Protein AF-L7VMN3-F1 (afdb_monomer_lite)

Sequence (335 aa):
MRTKVLFINSNETFVDKVIFYPGIITYLGRIVSELDYELVLVSNQVNLGTESFPRVLFHAEHDSILKRFEGEGIHLSSIDFYKENHNSVTEMLPSYFSKTYDRSQSFVIGDSIILLPLDGSYTTEEIALHPSWKKIYNLLKFGFSEFSSRRISKETEIQISIKINGKGISDIHTGYGFLDHILDQICIHANIDLGIKVKGDVHVDEHHSIEDTAIALGIALSKSLKDKRGMARYGFLLPMDDILVQVALDLGGRSNLIWKADFEREKIGDIPTEMFAHFFKSFSDVAYCNLHFQTEGNNEHHKIEAIFKAFAYVLKIALTRNHNNELLPSTKEIL

InterPro domains:
  IPR000807 Imidazoleglycerol-phosphate dehydratase [MF_00076] (145-335)
  IPR000807 Imidazoleglycerol-phosphate dehydratase [PF00475] (174-314)
  IPR000807 Imidazoleglycerol-phosphate dehydratase [PTHR23133] (148-335)
  IPR000807 Imidazoleglycerol-phosphate dehydratase [cd07914] (150-335)
  IPR020565 Imidazoleglycerol-phosphate dehydratase, conserved site [PS00954] (204-217)
  IPR020565 Imidazoleglycerol-phosphate dehydratase, conserved site [PS00955] (297-309)
  IPR020568 Ribosomal protein uS5 domain 2-type superfamily [SSF54211] (149-229)
  IPR020568 Ribosomal protein uS5 domain 2-type superfamily [SSF54211] (230-319)
  IPR023214 HAD superfamily [G3DSA:3.40.50.1000] (3-115)
  IPR036412 HAD-like superfamily [SSF56784] (13-113)
  IPR038494 Imidazole glycerol phosphate dehydratase domain superfamily [G3DSA:3.30.230.40] (141-232)
  IPR038494 Imidazole glycerol phosphate dehydratase domain superfamily [G3DSA:3.30.230.40] (233-335)

Organism: NCBI:txid1133592

Foldseek 3Di:
DFQAEEEEEDEDADLPDDDDAPCCLVL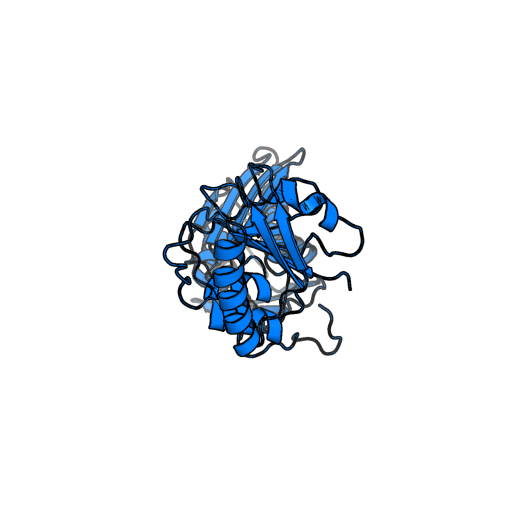LLCCQVPHRYQYEYEYEHACDCPPVHDVVSVCVRVVVVQVVSVVSVRDHPYYYYDHDDDPDVVVVCPVVPDPRHDQQLYWYDYQFIWRRDDPPPTPGDRPDRRDDSVVVSCCSQFNAQKDWDWDDDPFKTKTKIKGQQAQLAEQADLVAPLVSVLVSLLSNLQVMYMHMHMDGPVVPACQCSLLVSLLNVLLRLLVSRPDQFQFLQWDWWDDDDQKTKTKIKGLPQAADEADADDDPDQDDRRGGPVSLSSSVNSSRHSNRMYIYMHMDGDDRSRGSSRVSNRVSNGNNRRGDGDPVTRDNPDPVSHD

Radius of gyration: 24.46 Å; chains: 1; bounding box: 62×38×66 Å

Secondary structure (DSSP, 8-state):
-PBEEEEEEE-----S-PPPPTTHHHHHHHHHHHS-EEEEEEEE-TTTTBTTB-HHHHHHHHHHHHHHHHHTT---SEEEEESS--SSGGGTGGGG-STTB-GGG-EEESSSEEE--TTS---EE---S---HHHHHHHHHH--SEEEEEEE-SS-EEEEEEEET----EEEE-S-HHHHHHHHHHHHHHTEEEEEEEE--TTT-SHHHHHHHHHHHHHHHHHHTS--TTB--EE--EEETTEEEEEEEE-SS--EEEEE---SSSEETTEETHHHHHHHHHHHHHHT-EEEEEEE-S-HHHHHHHHHHHHHHHHHHHH-B-TT----S-TTS--

Structure (mmCIF, N/CA/C/O backbone):
data_AF-L7VMN3-F1
#
_entry.id   AF-L7VMN3-F1
#
loop_
_atom_site.group_PDB
_atom_site.id
_atom_site.type_symbol
_atom_site.label_atom_id
_atom_site.label_alt_id
_atom_site.label_comp_id
_atom_site.label_asym_id
_atom_site.label_entity_id
_atom_site.label_seq_id
_atom_site.pdbx_PDB_ins_code
_atom_site.Cartn_x
_atom_site.Cartn_y
_atom_site.Cartn_z
_atom_site.occupancy
_atom_site.B_iso_or_equiv
_atom_site.auth_seq_id
_atom_site.auth_comp_id
_atom_site.auth_asym_id
_atom_site.auth_atom_id
_atom_site.pdbx_PDB_model_num
ATOM 1 N N . MET A 1 1 ? -3.255 11.267 -21.669 1.00 51.84 1 MET A N 1
ATOM 2 C CA . MET A 1 1 ? -2.222 10.796 -20.723 1.00 51.84 1 MET A CA 1
ATOM 3 C C . MET A 1 1 ? -0.890 11.371 -21.161 1.00 51.84 1 MET A C 1
ATOM 5 O O . MET A 1 1 ? -0.722 11.591 -22.353 1.00 51.84 1 MET A O 1
ATOM 9 N N . ARG A 1 2 ? 0.001 11.694 -20.222 1.00 57.38 2 ARG A N 1
ATOM 10 C CA . ARG A 1 2 ? 1.398 11.994 -20.559 1.00 57.38 2 ARG A CA 1
ATOM 11 C C . ARG A 1 2 ? 2.122 10.666 -20.788 1.00 57.38 2 ARG A C 1
ATOM 13 O O . ARG A 1 2 ? 1.814 9.704 -20.091 1.00 57.38 2 ARG A O 1
ATOM 20 N N . THR A 1 3 ? 3.030 10.614 -21.753 1.00 68.75 3 THR A N 1
ATOM 21 C CA . THR A 1 3 ? 3.755 9.386 -22.108 1.00 68.75 3 THR A CA 1
ATOM 22 C C . THR A 1 3 ? 4.676 8.973 -20.954 1.00 68.75 3 THR A C 1
ATOM 24 O O . THR A 1 3 ? 5.318 9.835 -20.347 1.00 68.75 3 THR A O 1
ATOM 27 N N . LYS A 1 4 ? 4.739 7.683 -20.611 1.00 74.94 4 LYS A N 1
ATOM 28 C CA . LYS A 1 4 ? 5.730 7.163 -19.652 1.00 74.94 4 LYS A CA 1
ATOM 29 C C . LYS A 1 4 ? 6.979 6.763 -20.418 1.00 74.94 4 LYS A C 1
ATOM 31 O O . LYS A 1 4 ? 6.857 6.209 -21.503 1.00 74.94 4 LYS A O 1
ATOM 36 N N . VAL A 1 5 ? 8.159 7.011 -19.862 1.00 71.88 5 VAL A N 1
ATOM 37 C CA . VAL A 1 5 ? 9.429 6.670 -20.523 1.00 71.88 5 VAL A CA 1
ATOM 38 C C . VAL A 1 5 ? 10.241 5.748 -19.643 1.00 71.88 5 VAL A C 1
ATOM 40 O O . VAL A 1 5 ? 10.343 5.959 -18.431 1.00 71.88 5 VAL A O 1
ATOM 43 N N . LEU A 1 6 ? 10.826 4.737 -20.271 1.00 71.62 6 LEU A N 1
ATOM 44 C CA . LEU A 1 6 ? 11.786 3.840 -19.664 1.00 71.62 6 LEU A CA 1
ATOM 45 C C . LEU A 1 6 ? 13.155 4.065 -20.308 1.00 71.62 6 LEU A C 1
ATOM 47 O O . LEU A 1 6 ? 13.375 3.681 -21.454 1.00 71.62 6 LEU A O 1
ATOM 51 N N . PHE A 1 7 ? 14.068 4.684 -19.564 1.00 71.00 7 PHE A N 1
ATOM 52 C CA . PHE A 1 7 ? 15.451 4.872 -19.991 1.00 71.00 7 PHE A CA 1
ATOM 53 C C . PHE A 1 7 ? 16.267 3.638 -19.636 1.00 71.00 7 PHE A C 1
ATOM 55 O O . PHE A 1 7 ? 16.330 3.262 -18.470 1.00 71.00 7 PHE A O 1
ATOM 62 N N . ILE A 1 8 ? 16.921 3.024 -20.610 1.00 72.00 8 ILE A N 1
ATOM 63 C CA . ILE A 1 8 ? 17.912 1.974 -20.384 1.00 72.00 8 ILE A CA 1
ATOM 64 C C . ILE A 1 8 ? 19.289 2.629 -20.459 1.00 72.00 8 ILE A C 1
ATOM 66 O O . ILE A 1 8 ? 19.582 3.312 -21.435 1.00 72.00 8 ILE A O 1
ATOM 70 N N . ASN A 1 9 ? 20.119 2.436 -19.435 1.00 68.44 9 ASN A N 1
ATOM 71 C CA . ASN A 1 9 ? 21.512 2.861 -19.425 1.00 68.44 9 ASN A CA 1
ATOM 72 C C . ASN A 1 9 ? 22.436 1.698 -19.790 1.00 68.44 9 ASN A C 1
ATOM 74 O O . ASN A 1 9 ? 22.348 0.633 -19.178 1.00 68.44 9 ASN A O 1
ATOM 78 N N . SER A 1 10 ? 23.383 1.926 -20.697 1.00 67.75 10 SER A N 1
ATOM 79 C CA . SER A 1 10 ? 24.524 1.028 -20.901 1.00 67.75 10 SER A CA 1
ATOM 80 C C . SER A 1 10 ? 25.844 1.773 -20.702 1.00 67.75 10 SER A C 1
ATOM 82 O O . SER A 1 10 ? 26.115 2.749 -21.402 1.00 67.75 10 SER A O 1
ATOM 84 N N . ASN A 1 11 ? 26.674 1.289 -19.774 1.00 57.31 11 ASN A N 1
ATOM 85 C CA . ASN A 1 11 ? 27.963 1.892 -19.403 1.00 57.31 11 ASN A CA 1
ATOM 86 C C . ASN A 1 11 ? 29.189 1.161 -19.997 1.00 57.31 11 ASN A C 1
ATOM 88 O O . ASN A 1 11 ? 30.322 1.454 -19.615 1.00 57.31 11 ASN A O 1
ATOM 92 N N . GLU A 1 12 ? 29.011 0.190 -20.898 1.00 56.41 12 GLU A N 1
ATOM 93 C CA . GLU A 1 12 ? 30.146 -0.606 -21.383 1.00 56.41 12 GLU A CA 1
ATOM 94 C C . GLU A 1 12 ? 31.008 0.137 -22.413 1.00 56.41 12 GLU A C 1
ATOM 96 O O . GLU A 1 12 ? 30.514 0.747 -23.361 1.00 56.41 12 GLU A O 1
ATOM 101 N N . THR A 1 13 ? 32.325 0.044 -22.205 1.00 49.84 13 THR A N 1
ATOM 102 C CA . THR A 1 13 ? 33.383 0.706 -22.985 1.00 49.84 13 THR A CA 1
ATOM 103 C C . THR A 1 13 ? 34.232 -0.264 -23.819 1.00 49.84 13 THR A C 1
ATOM 105 O O . THR A 1 13 ? 35.209 0.167 -24.424 1.00 49.84 13 THR A O 1
ATOM 108 N N . PHE A 1 14 ? 33.884 -1.557 -23.905 1.00 51.31 14 PHE A N 1
ATOM 109 C CA . PHE A 1 14 ? 34.639 -2.544 -24.693 1.00 51.31 14 PHE A CA 1
ATOM 110 C C . PHE A 1 14 ? 33.739 -3.590 -25.369 1.00 51.31 14 PHE A C 1
ATOM 112 O O . PHE A 1 14 ? 32.705 -3.973 -24.841 1.00 51.31 14 PHE A O 1
ATOM 119 N N . VAL A 1 15 ? 34.154 -4.037 -26.560 1.00 53.50 15 VAL A N 1
ATOM 120 C CA . VAL A 1 15 ? 33.339 -4.786 -27.542 1.00 53.50 15 VAL A CA 1
ATOM 121 C C . VAL A 1 15 ? 33.397 -6.315 -27.349 1.00 53.50 15 VAL A C 1
ATOM 123 O O . VAL A 1 15 ? 32.639 -7.056 -27.972 1.00 53.50 15 VAL A O 1
ATOM 126 N N . ASP A 1 16 ? 34.238 -6.832 -26.451 1.00 50.97 16 ASP A N 1
ATOM 127 C CA . ASP A 1 16 ? 34.438 -8.280 -26.336 1.00 50.97 16 ASP A CA 1
ATOM 128 C C . ASP A 1 16 ? 33.435 -8.942 -25.376 1.00 50.97 16 ASP A C 1
ATOM 130 O O . ASP A 1 16 ? 33.732 -9.240 -24.220 1.00 50.97 16 ASP A O 1
ATOM 134 N N . LYS A 1 17 ? 32.267 -9.253 -25.962 1.00 55.62 17 LYS A N 1
ATOM 135 C CA . LYS A 1 17 ? 31.117 -10.038 -25.465 1.00 55.62 17 LYS A CA 1
ATOM 136 C C . LYS A 1 17 ? 30.097 -9.271 -24.628 1.00 55.62 17 LYS A C 1
ATOM 138 O O . LYS A 1 17 ? 30.155 -9.248 -23.405 1.00 55.62 17 LYS A O 1
ATOM 143 N N . VAL A 1 18 ? 29.040 -8.830 -25.307 1.00 63.19 18 VAL A N 1
ATOM 144 C CA . VAL A 1 18 ? 27.796 -8.413 -24.654 1.00 63.19 18 VAL A CA 1
ATOM 145 C C . VAL A 1 18 ? 27.110 -9.621 -24.015 1.00 63.19 18 VAL A C 1
ATOM 147 O O . VAL A 1 18 ? 26.744 -10.585 -24.695 1.00 63.19 18 VAL A O 1
ATOM 150 N N . ILE A 1 19 ? 26.930 -9.566 -22.696 1.00 69.12 19 ILE A N 1
ATOM 151 C CA . ILE A 1 19 ? 26.224 -10.584 -21.917 1.00 69.12 19 ILE A CA 1
ATOM 152 C C . ILE A 1 19 ? 24.834 -10.056 -21.569 1.00 69.12 19 ILE A C 1
ATOM 154 O O . ILE A 1 19 ? 24.677 -9.043 -20.894 1.00 69.12 19 ILE A O 1
ATOM 158 N N . PHE A 1 20 ? 23.802 -10.779 -21.997 1.00 76.00 20 PHE A N 1
ATOM 159 C CA . PHE A 1 20 ? 22.432 -10.475 -21.608 1.00 76.00 20 PHE A CA 1
ATOM 160 C C . PHE A 1 20 ? 22.135 -10.981 -20.196 1.00 76.00 20 PHE A C 1
ATOM 162 O O . PHE A 1 20 ? 22.344 -12.155 -19.883 1.00 76.00 20 PHE A O 1
ATOM 169 N N . TYR A 1 21 ? 21.561 -10.115 -19.361 1.00 77.50 21 TYR A N 1
ATOM 170 C CA . TYR A 1 21 ? 21.007 -10.536 -18.078 1.00 77.50 21 TYR A CA 1
ATOM 171 C C . TYR A 1 21 ? 19.862 -11.547 -18.277 1.00 77.50 21 TYR A C 1
ATOM 173 O O . TYR A 1 21 ? 19.049 -11.386 -19.195 1.00 77.50 21 TYR A O 1
ATOM 181 N N . PRO A 1 22 ? 19.729 -12.565 -17.406 1.00 79.50 22 PRO A N 1
ATOM 182 C CA . PRO A 1 22 ? 18.658 -13.549 -17.512 1.00 79.50 22 PRO A CA 1
ATOM 183 C C . PRO A 1 22 ? 17.263 -12.913 -17.593 1.00 79.50 22 PRO A C 1
ATOM 185 O O . PRO A 1 22 ? 16.867 -12.109 -16.747 1.00 79.50 22 PRO A O 1
ATOM 188 N N . GLY A 1 23 ? 16.500 -13.316 -18.611 1.00 84.75 23 GLY A N 1
ATOM 189 C CA . GLY A 1 23 ? 15.124 -12.873 -18.828 1.00 84.75 23 GLY A CA 1
ATOM 190 C C . GLY A 1 23 ? 14.967 -11.492 -19.470 1.00 84.75 23 GLY A C 1
ATOM 191 O O . GLY A 1 23 ? 13.822 -11.090 -19.659 1.00 84.75 23 GLY A O 1
ATOM 192 N N . ILE A 1 24 ? 16.051 -10.786 -19.830 1.00 85.62 24 ILE A N 1
ATOM 193 C CA . ILE A 1 24 ? 15.956 -9.463 -20.474 1.00 85.62 24 ILE A CA 1
ATOM 194 C C . ILE A 1 24 ? 15.045 -9.481 -21.692 1.00 85.62 24 ILE A C 1
ATOM 196 O O . ILE A 1 24 ? 14.084 -8.730 -21.724 1.00 85.62 24 ILE A O 1
ATOM 200 N N . ILE A 1 25 ? 15.272 -10.397 -22.632 1.00 87.12 25 ILE A N 1
ATOM 201 C CA . ILE A 1 25 ? 14.481 -10.489 -23.863 1.00 87.12 25 ILE A CA 1
ATOM 202 C C . ILE A 1 25 ? 13.002 -10.723 -23.543 1.00 87.12 25 ILE A C 1
ATOM 204 O O . ILE A 1 25 ? 12.139 -9.959 -23.958 1.00 87.12 25 ILE A O 1
ATOM 208 N N . THR A 1 26 ? 12.713 -11.730 -22.716 1.00 89.56 26 THR A N 1
ATOM 209 C CA . THR A 1 26 ? 11.340 -12.098 -22.362 1.00 89.56 26 THR A CA 1
ATOM 210 C C . THR A 1 26 ? 10.588 -10.951 -21.696 1.00 89.56 26 THR A C 1
ATOM 212 O O . THR A 1 26 ? 9.464 -10.648 -22.076 1.00 89.56 26 THR A O 1
ATOM 215 N N . TYR A 1 27 ? 11.166 -10.324 -20.674 1.00 89.12 27 TYR A N 1
ATOM 216 C CA . TYR A 1 27 ? 10.446 -9.316 -19.899 1.00 89.12 27 TYR A CA 1
ATOM 217 C C . TYR A 1 27 ? 10.497 -7.934 -20.540 1.00 89.12 27 TYR A C 1
ATOM 219 O O . TYR A 1 27 ? 9.543 -7.189 -20.363 1.00 89.12 27 TYR A O 1
ATOM 227 N N . LEU A 1 28 ? 11.535 -7.598 -21.310 1.00 88.06 28 LEU A N 1
ATOM 228 C CA . LEU A 1 28 ? 11.557 -6.371 -22.101 1.00 88.06 28 LEU A CA 1
ATOM 229 C C . LEU A 1 28 ? 10.524 -6.431 -23.232 1.00 88.06 28 LEU A C 1
ATOM 231 O O . LEU A 1 28 ? 9.778 -5.472 -23.402 1.00 88.06 28 LEU A O 1
ATOM 235 N N . GLY A 1 29 ? 10.384 -7.580 -23.904 1.00 89.50 29 GLY A N 1
ATOM 236 C CA . GLY A 1 29 ? 9.296 -7.817 -24.859 1.00 89.50 29 GLY A CA 1
ATOM 237 C C . GLY A 1 29 ? 7.923 -7.636 -24.215 1.00 89.50 29 GLY A C 1
ATOM 238 O O . GLY A 1 29 ? 7.086 -6.909 -24.737 1.00 89.50 29 GLY A O 1
ATOM 239 N N . ARG A 1 30 ? 7.725 -8.190 -23.010 1.00 89.50 30 ARG A N 1
ATOM 240 C CA . ARG A 1 30 ? 6.486 -7.989 -22.241 1.00 89.50 30 ARG A CA 1
ATOM 241 C C . ARG A 1 30 ? 6.264 -6.545 -21.803 1.00 89.50 30 ARG A C 1
ATOM 243 O O . ARG A 1 30 ? 5.123 -6.108 -21.775 1.00 89.50 30 ARG A O 1
ATOM 250 N N . ILE A 1 31 ? 7.315 -5.803 -21.447 1.00 88.56 31 ILE A N 1
ATOM 251 C CA . ILE A 1 31 ? 7.198 -4.368 -21.148 1.00 88.56 31 ILE A CA 1
ATOM 252 C C . ILE A 1 31 ? 6.668 -3.640 -22.385 1.00 88.56 31 ILE A C 1
ATOM 254 O O . ILE A 1 31 ? 5.700 -2.905 -22.259 1.00 88.56 31 ILE A O 1
ATOM 258 N N . VAL A 1 32 ? 7.244 -3.888 -23.564 1.00 88.06 32 VAL A N 1
ATOM 259 C CA . VAL A 1 32 ? 6.825 -3.241 -24.818 1.00 88.06 32 VAL A CA 1
ATOM 260 C C . VAL A 1 32 ? 5.409 -3.653 -25.235 1.00 88.06 32 VAL A C 1
ATOM 262 O O . VAL A 1 32 ? 4.643 -2.816 -25.702 1.00 88.06 32 VAL A O 1
ATOM 265 N N . SER A 1 33 ? 5.035 -4.925 -25.068 1.00 86.31 33 SER A N 1
ATOM 266 C CA . SER A 1 33 ? 3.736 -5.425 -25.531 1.00 86.31 33 SER A CA 1
ATOM 267 C C . SER A 1 33 ? 2.585 -5.198 -24.549 1.00 86.31 33 SER A C 1
ATOM 269 O O . SER A 1 33 ? 1.437 -5.110 -24.973 1.00 86.31 33 SER A O 1
ATOM 271 N N . GLU A 1 34 ? 2.860 -5.185 -23.241 1.00 85.94 34 GLU A N 1
ATOM 272 C CA . GLU A 1 34 ? 1.827 -5.133 -22.194 1.00 85.94 34 GLU A CA 1
ATOM 273 C C . GLU A 1 34 ? 1.754 -3.771 -21.487 1.00 85.94 34 GLU A C 1
ATOM 275 O O . GLU A 1 34 ? 0.742 -3.465 -20.856 1.00 85.94 34 GLU A O 1
ATOM 280 N N . LEU A 1 35 ? 2.810 -2.950 -21.539 1.00 85.88 35 LEU A N 1
ATOM 281 C CA . LEU A 1 35 ? 2.885 -1.693 -20.795 1.00 85.88 35 LEU A CA 1
ATOM 282 C C . LEU A 1 35 ? 3.042 -0.491 -21.731 1.00 85.88 35 LEU A C 1
ATOM 284 O O . LEU A 1 35 ? 3.746 -0.527 -22.729 1.00 85.88 35 LEU A O 1
ATOM 288 N N . ASP A 1 36 ? 2.421 0.621 -21.346 1.00 84.94 36 ASP A N 1
ATOM 289 C CA . ASP A 1 36 ? 2.454 1.878 -22.101 1.00 84.94 36 ASP A CA 1
ATOM 290 C C . ASP A 1 36 ? 3.718 2.701 -21.783 1.00 84.94 36 ASP A C 1
ATOM 292 O O . ASP A 1 36 ? 3.635 3.748 -21.138 1.00 84.94 36 ASP A O 1
ATOM 296 N N . TYR A 1 37 ? 4.899 2.171 -22.121 1.00 85.69 37 TYR A N 1
ATOM 297 C CA . TYR A 1 37 ? 6.182 2.871 -21.987 1.00 85.69 37 TYR A CA 1
ATOM 298 C C . TYR A 1 37 ? 6.822 3.122 -23.349 1.00 85.69 37 TYR A C 1
ATOM 300 O O . TYR A 1 37 ? 6.960 2.216 -24.166 1.00 85.69 37 TYR A O 1
ATOM 308 N N . GLU A 1 38 ? 7.315 4.338 -23.536 1.00 86.25 38 GLU A N 1
ATOM 309 C CA . GLU A 1 38 ? 8.286 4.663 -24.569 1.00 86.25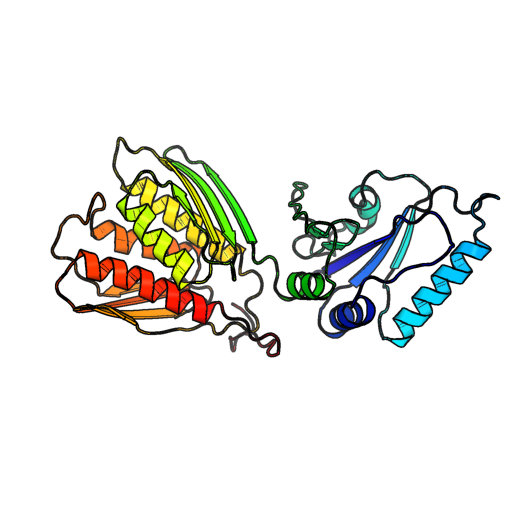 38 GLU A CA 1
ATOM 310 C C . GLU A 1 38 ? 9.673 4.191 -24.115 1.00 86.25 38 GLU A C 1
ATOM 312 O O . GLU A 1 38 ? 10.132 4.542 -23.024 1.00 86.25 38 GLU A O 1
ATOM 317 N N . LEU A 1 39 ? 10.331 3.359 -24.922 1.00 88.19 39 LEU A N 1
ATOM 318 C CA . LEU A 1 39 ? 11.617 2.766 -24.569 1.00 88.19 39 LEU A CA 1
ATOM 319 C C . LEU A 1 39 ? 12.758 3.579 -25.179 1.00 88.19 39 LEU A C 1
ATOM 321 O O . LEU A 1 39 ? 12.873 3.662 -26.401 1.00 88.19 39 LEU A O 1
ATOM 325 N N . VAL A 1 40 ? 13.613 4.156 -24.339 1.00 86.38 40 VAL A N 1
ATOM 326 C CA . VAL A 1 40 ? 14.735 5.003 -24.762 1.00 86.38 40 VAL A CA 1
ATOM 327 C C . VAL A 1 40 ? 16.040 4.392 -24.279 1.00 86.38 40 VAL A C 1
ATOM 329 O O . VAL A 1 40 ? 16.167 4.046 -23.106 1.00 86.38 40 VAL A O 1
ATOM 332 N N . LEU A 1 41 ? 17.032 4.278 -25.159 1.00 85.06 41 LEU A N 1
ATOM 333 C CA . LEU A 1 41 ? 18.382 3.875 -24.773 1.00 85.06 41 LEU A CA 1
ATOM 334 C C . LEU A 1 41 ? 19.273 5.112 -24.664 1.00 85.06 41 LEU A C 1
ATOM 336 O O . LEU A 1 41 ? 19.433 5.862 -25.621 1.00 85.06 41 LEU A O 1
ATOM 340 N N . VAL A 1 42 ? 19.879 5.306 -23.501 1.00 79.12 42 VAL A N 1
ATOM 341 C CA . VAL A 1 42 ? 20.884 6.343 -23.254 1.00 79.12 42 VAL A CA 1
ATOM 342 C C . VAL A 1 42 ? 22.194 5.665 -22.891 1.00 79.12 42 VAL A C 1
ATOM 344 O O . VAL A 1 42 ? 22.216 4.717 -22.111 1.00 79.12 42 VAL A O 1
ATOM 347 N N . SER A 1 43 ? 23.304 6.108 -23.474 1.00 77.69 43 SER A N 1
ATOM 348 C CA . SER A 1 43 ? 24.594 5.479 -23.192 1.00 77.69 43 SER A CA 1
ATOM 349 C C . SER A 1 43 ? 25.761 6.457 -23.235 1.00 77.69 43 SER A C 1
ATOM 351 O O . SER A 1 43 ? 25.889 7.262 -24.161 1.00 77.69 43 SER A O 1
ATOM 353 N N . ASN A 1 44 ? 26.637 6.350 -22.233 1.00 76.69 44 ASN A N 1
ATOM 354 C CA . ASN A 1 44 ? 27.940 7.003 -22.225 1.00 76.69 44 ASN A CA 1
ATOM 355 C C . ASN A 1 44 ? 28.902 6.215 -23.118 1.00 76.69 44 ASN A C 1
ATOM 357 O O . ASN A 1 44 ? 29.166 5.040 -22.877 1.00 76.69 44 ASN A O 1
ATOM 361 N N . GLN A 1 45 ? 29.448 6.868 -24.141 1.00 75.44 45 GLN A N 1
ATOM 362 C CA . GLN A 1 45 ? 30.358 6.264 -25.115 1.00 75.44 45 GLN A CA 1
ATOM 363 C C . GLN A 1 45 ? 31.645 7.093 -25.198 1.00 75.44 45 GLN A C 1
ATOM 365 O O . GLN A 1 45 ? 31.987 7.694 -26.223 1.00 75.44 45 GLN A O 1
ATOM 370 N N . VAL A 1 46 ? 32.350 7.155 -24.064 1.00 73.62 46 VAL A N 1
ATOM 371 C CA . VAL A 1 46 ? 33.626 7.868 -23.934 1.00 73.62 46 VAL A CA 1
ATOM 372 C C . VAL A 1 46 ? 34.638 7.248 -24.900 1.00 73.62 46 VAL A C 1
ATOM 374 O O . VAL A 1 46 ? 34.764 6.030 -24.985 1.00 73.62 46 VAL A O 1
ATOM 377 N N . ASN A 1 47 ? 35.372 8.089 -25.629 1.00 74.88 47 ASN A N 1
ATOM 378 C CA . ASN A 1 47 ? 36.329 7.693 -26.672 1.00 74.88 47 ASN A CA 1
ATOM 379 C C . ASN A 1 47 ? 35.715 7.090 -27.953 1.00 74.88 47 ASN A C 1
ATOM 381 O O . ASN A 1 47 ? 36.460 6.662 -28.828 1.00 74.88 47 ASN A O 1
ATOM 385 N N . LEU A 1 48 ? 34.389 7.095 -28.144 1.00 80.69 48 LEU A N 1
ATOM 386 C CA . LEU A 1 48 ? 33.797 6.568 -29.380 1.00 80.69 48 LEU A CA 1
ATOM 387 C C . LEU A 1 48 ? 34.266 7.337 -30.628 1.00 80.69 48 LEU A C 1
ATOM 389 O O . LEU A 1 48 ? 33.938 8.511 -30.852 1.00 80.69 48 LEU A O 1
ATOM 393 N N . GLY A 1 49 ? 34.969 6.621 -31.502 1.00 79.81 49 GLY A N 1
ATOM 394 C CA . GLY A 1 49 ? 35.588 7.144 -32.714 1.00 79.81 49 GLY A CA 1
ATOM 395 C C . GLY A 1 49 ? 37.082 7.435 -32.597 1.00 79.81 49 GLY A C 1
ATOM 396 O O . GLY A 1 49 ? 37.638 7.952 -33.563 1.00 79.81 49 GLY A O 1
ATOM 397 N N . THR A 1 50 ? 37.729 7.109 -31.475 1.00 84.00 50 THR A N 1
ATOM 398 C CA . THR A 1 50 ? 39.197 7.044 -31.393 1.00 84.00 50 THR A CA 1
ATOM 399 C C . THR A 1 50 ? 39.720 5.750 -32.023 1.00 84.00 50 THR A C 1
ATOM 401 O O . THR A 1 50 ? 38.960 4.826 -32.315 1.00 84.00 50 THR A O 1
ATOM 404 N N . GLU A 1 51 ? 41.040 5.651 -32.199 1.00 80.56 51 GLU A N 1
ATOM 405 C CA . GLU A 1 51 ? 41.693 4.414 -32.655 1.00 80.56 51 GLU A CA 1
ATOM 406 C C . GLU A 1 51 ? 41.479 3.242 -31.686 1.00 80.56 51 GLU A C 1
ATOM 408 O O . GLU A 1 51 ? 41.336 2.103 -32.121 1.00 80.56 51 GLU A O 1
ATOM 413 N N . SER A 1 52 ? 41.406 3.520 -30.380 1.00 79.56 52 SER A N 1
ATOM 414 C CA . SER A 1 52 ? 41.141 2.515 -29.345 1.00 79.56 52 SER A CA 1
ATOM 415 C C . SER A 1 52 ? 39.677 2.074 -29.275 1.00 79.56 52 SER A C 1
ATOM 417 O O . SER A 1 52 ? 39.407 1.005 -28.735 1.00 79.56 52 SER A O 1
ATOM 419 N N . PHE A 1 53 ? 38.740 2.862 -29.820 1.00 78.50 53 PHE A N 1
ATOM 420 C CA . PHE A 1 53 ? 37.319 2.515 -29.863 1.00 78.50 53 PHE A CA 1
ATOM 421 C C . PHE A 1 53 ? 36.640 2.978 -31.170 1.00 78.50 53 PHE A C 1
ATOM 423 O O . PHE A 1 53 ? 35.889 3.963 -31.198 1.00 78.50 53 PHE A O 1
ATOM 430 N N . PRO A 1 54 ? 36.903 2.282 -32.294 1.00 84.00 54 PRO A N 1
ATOM 431 C CA . PRO A 1 54 ? 36.404 2.681 -33.605 1.00 84.00 54 PRO A CA 1
ATOM 432 C C . PRO A 1 54 ? 34.880 2.561 -33.731 1.00 84.00 54 PRO A C 1
ATOM 434 O O . PRO A 1 54 ? 34.292 1.532 -33.397 1.00 84.00 54 PRO A O 1
ATOM 437 N N . ARG A 1 55 ? 34.245 3.570 -34.346 1.00 84.00 55 ARG A N 1
ATOM 438 C CA . ARG A 1 55 ? 32.785 3.600 -34.596 1.00 84.00 55 ARG A CA 1
ATOM 439 C C . ARG A 1 55 ? 32.269 2.361 -35.319 1.00 84.00 55 ARG A C 1
ATOM 441 O O . ARG A 1 55 ? 31.183 1.892 -35.015 1.00 84.00 55 ARG A O 1
ATOM 448 N N . VAL A 1 56 ? 33.036 1.847 -36.278 1.00 84.75 56 VAL A N 1
ATOM 449 C CA . VAL A 1 56 ? 32.623 0.706 -37.107 1.00 84.75 56 VAL A CA 1
ATOM 450 C C . VAL A 1 56 ? 32.421 -0.552 -36.261 1.00 84.75 56 VAL A C 1
ATOM 452 O O . VAL A 1 56 ? 31.432 -1.250 -36.452 1.00 84.75 56 VAL A O 1
ATOM 455 N N . LEU A 1 57 ? 33.319 -0.813 -35.306 1.00 81.12 57 LEU A N 1
ATOM 456 C CA . LEU A 1 57 ? 33.214 -1.977 -34.424 1.00 81.12 57 LEU A CA 1
ATOM 457 C C . LEU A 1 57 ? 32.057 -1.821 -33.436 1.00 81.12 57 LEU A C 1
ATOM 459 O O . LEU A 1 57 ? 31.289 -2.757 -33.242 1.00 81.12 57 LEU A O 1
ATOM 463 N N . PHE A 1 58 ? 31.892 -0.619 -32.879 1.00 82.44 58 PHE A N 1
ATOM 464 C CA . PHE A 1 58 ? 30.765 -0.307 -32.004 1.00 82.44 58 PHE A CA 1
ATOM 465 C C . PHE A 1 58 ? 29.414 -0.517 -32.702 1.00 82.44 58 PHE A C 1
ATOM 467 O O . PHE A 1 58 ? 28.573 -1.257 -32.199 1.00 82.44 58 PHE A O 1
ATOM 474 N N . HIS A 1 59 ? 29.214 0.094 -33.875 1.00 83.44 59 HIS A N 1
ATOM 475 C CA . HIS A 1 59 ? 27.947 -0.006 -34.603 1.00 83.44 59 HIS A CA 1
ATOM 476 C C . HIS A 1 59 ? 27.650 -1.437 -35.059 1.00 83.44 59 HIS A C 1
ATOM 478 O O . HIS A 1 59 ? 26.504 -1.858 -34.978 1.00 83.44 59 HIS A O 1
ATOM 484 N N . ALA A 1 60 ? 28.660 -2.213 -35.466 1.00 83.44 60 ALA A N 1
ATOM 485 C CA . ALA A 1 60 ? 28.449 -3.600 -35.878 1.00 83.44 60 ALA A CA 1
ATOM 486 C C . ALA A 1 60 ? 27.824 -4.461 -34.763 1.00 83.44 60 ALA A C 1
ATOM 488 O O . ALA A 1 60 ? 26.850 -5.176 -35.011 1.00 83.44 60 ALA A O 1
ATOM 489 N N . GLU A 1 61 ? 28.341 -4.370 -33.534 1.00 79.56 61 GLU A N 1
ATOM 490 C CA . GLU A 1 61 ? 27.777 -5.104 -32.394 1.00 79.56 61 GLU A CA 1
ATOM 491 C C . GLU A 1 61 ? 26.462 -4.495 -31.904 1.00 79.56 61 GLU A C 1
ATOM 493 O O . GLU A 1 61 ? 25.506 -5.222 -31.623 1.00 79.56 61 GLU A O 1
ATOM 498 N N . HIS A 1 62 ? 26.379 -3.164 -31.851 1.00 82.62 62 HIS A N 1
ATOM 499 C CA . HIS A 1 62 ? 25.170 -2.464 -31.432 1.00 82.62 62 HIS A CA 1
ATOM 500 C C . HIS A 1 62 ? 23.975 -2.812 -32.332 1.00 82.62 62 HIS A C 1
ATOM 502 O O . HIS A 1 62 ? 22.937 -3.255 -31.844 1.00 82.62 62 HIS A O 1
ATOM 508 N N . ASP A 1 63 ? 24.144 -2.724 -33.651 1.00 86.31 63 ASP A N 1
ATOM 509 C CA . ASP A 1 63 ? 23.097 -3.038 -34.625 1.00 86.31 63 ASP A CA 1
ATOM 510 C C . ASP A 1 63 ? 22.700 -4.523 -34.575 1.00 86.31 63 ASP A C 1
ATOM 512 O O . ASP A 1 63 ? 21.543 -4.877 -34.805 1.00 86.31 63 ASP A O 1
ATOM 516 N N . SER A 1 64 ? 23.643 -5.415 -34.250 1.00 84.81 64 SER A N 1
ATOM 517 C CA . SER A 1 64 ? 23.372 -6.844 -34.042 1.00 84.81 64 SER A CA 1
ATOM 518 C C . SER A 1 64 ? 22.449 -7.081 -32.841 1.00 84.81 64 SER A C 1
ATOM 520 O O . SER A 1 64 ? 21.534 -7.905 -32.909 1.00 84.81 64 SER A O 1
ATOM 522 N N . ILE A 1 65 ? 22.634 -6.332 -31.750 1.00 84.38 65 ILE A N 1
ATOM 523 C CA . ILE A 1 65 ? 21.757 -6.373 -30.571 1.00 84.38 65 ILE A CA 1
ATOM 524 C C . ILE A 1 65 ? 20.377 -5.813 -30.904 1.00 84.38 65 ILE A C 1
ATOM 526 O O . ILE A 1 65 ? 19.379 -6.464 -30.596 1.00 84.38 65 ILE A O 1
ATOM 530 N N . LEU A 1 66 ? 20.319 -4.662 -31.579 1.00 87.06 66 LEU A N 1
ATOM 531 C CA . LEU A 1 66 ? 19.054 -4.052 -31.990 1.00 87.06 66 LEU A CA 1
ATOM 532 C C . LEU A 1 66 ? 18.238 -4.990 -32.881 1.00 87.06 66 LEU A C 1
ATOM 534 O O . LEU A 1 66 ? 17.057 -5.186 -32.628 1.00 87.06 66 LEU A O 1
ATOM 538 N N . LYS A 1 67 ? 18.869 -5.674 -33.841 1.00 88.25 67 LYS A N 1
ATOM 539 C CA . LYS A 1 67 ? 18.187 -6.675 -34.679 1.00 88.25 67 LYS A CA 1
ATOM 540 C C . LYS A 1 67 ? 17.623 -7.850 -33.881 1.00 88.25 67 LYS A C 1
ATOM 542 O O . LYS A 1 67 ? 16.563 -8.367 -34.222 1.00 88.25 67 LYS A O 1
ATOM 547 N N . ARG A 1 68 ? 18.318 -8.296 -32.828 1.00 88.50 68 ARG A N 1
ATOM 548 C CA . ARG A 1 68 ? 17.801 -9.348 -31.931 1.00 88.50 68 ARG A CA 1
ATOM 549 C C . ARG A 1 68 ? 16.590 -8.853 -31.146 1.00 88.50 68 ARG A C 1
ATOM 551 O O . ARG A 1 68 ? 15.639 -9.605 -30.989 1.00 88.50 68 ARG A O 1
ATOM 558 N N . PHE A 1 69 ? 16.619 -7.606 -30.680 1.00 90.12 69 PHE A N 1
ATOM 559 C CA . PHE A 1 69 ? 15.483 -6.973 -30.008 1.00 90.12 69 PHE A CA 1
ATOM 560 C C . PHE A 1 69 ? 14.290 -6.814 -30.955 1.00 90.12 69 PHE A C 1
ATOM 562 O O . PHE A 1 69 ? 13.190 -7.239 -30.612 1.00 90.12 69 PHE A O 1
ATOM 569 N N . GLU A 1 70 ? 14.511 -6.316 -32.172 1.00 90.19 70 GLU A N 1
ATOM 570 C CA . GLU A 1 70 ? 13.471 -6.197 -33.199 1.00 90.19 70 GLU A CA 1
ATOM 571 C C . GLU A 1 70 ? 12.838 -7.550 -33.543 1.00 90.19 70 GLU A C 1
ATOM 573 O O . GLU A 1 70 ? 11.618 -7.637 -33.672 1.00 90.19 70 GLU A O 1
ATOM 578 N N . GLY A 1 71 ? 13.640 -8.618 -33.639 1.00 89.75 71 GLY A N 1
ATOM 579 C CA . GLY A 1 71 ? 13.143 -9.980 -33.866 1.00 89.75 71 GLY A CA 1
ATOM 580 C C . GLY A 1 71 ? 12.198 -10.493 -32.771 1.00 89.75 71 GLY A C 1
ATOM 581 O O . GLY A 1 71 ? 11.386 -11.377 -33.029 1.00 89.75 71 GLY A O 1
ATOM 582 N N . GLU A 1 72 ? 12.269 -9.905 -31.578 1.00 89.88 72 GLU A N 1
ATOM 583 C CA . GLU A 1 72 ? 11.438 -10.209 -30.407 1.00 89.88 72 GLU A CA 1
ATOM 584 C C . GLU A 1 72 ? 10.356 -9.131 -30.177 1.00 89.88 72 GLU A C 1
ATOM 586 O O . GLU A 1 72 ? 9.690 -9.118 -29.142 1.00 89.88 72 GLU A O 1
ATOM 591 N N . GLY A 1 73 ? 10.173 -8.210 -31.135 1.00 88.69 73 GLY A N 1
ATOM 592 C CA . GLY A 1 73 ? 9.187 -7.124 -31.077 1.00 88.69 73 GLY A CA 1
ATOM 593 C C . GLY A 1 73 ? 9.556 -5.968 -30.140 1.00 88.69 73 GLY A C 1
ATOM 594 O O . GLY A 1 73 ? 8.701 -5.153 -29.802 1.00 88.69 73 GLY A O 1
ATOM 595 N N . ILE A 1 74 ? 10.813 -5.887 -29.696 1.00 91.12 74 ILE A N 1
ATOM 596 C CA . ILE A 1 74 ? 11.315 -4.815 -28.831 1.00 91.12 74 ILE A CA 1
ATOM 597 C C . ILE A 1 74 ? 11.839 -3.683 -29.717 1.00 91.12 74 ILE A C 1
ATOM 599 O O . ILE A 1 74 ? 12.900 -3.803 -30.331 1.00 91.12 74 ILE A O 1
ATOM 603 N N . HIS A 1 75 ? 11.117 -2.563 -29.750 1.00 88.50 75 HIS A N 1
ATOM 604 C CA . HIS A 1 75 ? 11.491 -1.381 -30.526 1.00 88.50 75 HIS A CA 1
ATOM 605 C C . HIS A 1 75 ? 11.871 -0.219 -29.606 1.00 88.50 75 HIS A C 1
ATOM 607 O O . HIS A 1 75 ? 11.101 0.173 -28.729 1.00 88.50 75 HIS A O 1
ATOM 613 N N . LEU A 1 76 ? 13.062 0.340 -29.818 1.00 86.56 76 LEU A N 1
ATOM 614 C CA . LEU A 1 76 ? 13.499 1.564 -29.150 1.00 86.56 76 LEU A CA 1
ATOM 615 C C . LEU A 1 76 ? 12.936 2.776 -29.892 1.00 86.56 76 LEU A C 1
ATOM 617 O O . LEU A 1 76 ? 12.980 2.838 -31.118 1.00 86.56 76 LEU A O 1
ATOM 621 N N . SER A 1 77 ? 12.412 3.738 -29.143 1.00 86.19 77 SER A N 1
ATOM 622 C CA . SER A 1 77 ? 11.855 4.986 -29.679 1.00 86.19 77 SER A CA 1
ATOM 623 C C . SER A 1 77 ? 12.948 6.009 -29.980 1.00 86.19 77 SER A C 1
ATOM 625 O O . SER A 1 77 ? 12.870 6.728 -30.975 1.00 86.19 77 SER A O 1
ATOM 627 N N . SER A 1 78 ? 14.007 6.027 -29.168 1.00 84.88 78 SER A N 1
ATOM 628 C CA . SER A 1 78 ? 15.222 6.796 -29.432 1.00 84.88 78 SER A CA 1
ATOM 629 C C . SER A 1 78 ? 16.456 6.141 -28.809 1.00 84.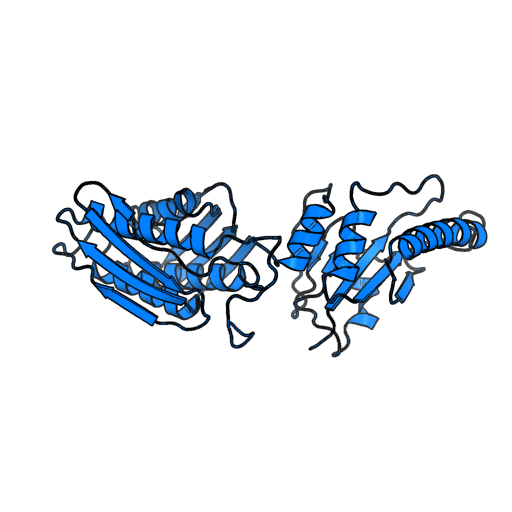88 78 SER A C 1
ATOM 631 O O . SER A 1 78 ? 16.365 5.319 -27.889 1.00 84.88 78 SER A O 1
ATOM 633 N N . ILE A 1 79 ? 17.620 6.499 -29.354 1.00 84.25 79 ILE A N 1
ATOM 634 C CA . ILE A 1 79 ? 18.935 6.058 -28.890 1.00 84.25 79 ILE A CA 1
ATOM 635 C C . ILE A 1 79 ? 19.857 7.275 -28.869 1.00 84.25 79 ILE A C 1
ATOM 637 O O . ILE A 1 79 ? 20.133 7.842 -29.926 1.00 84.25 79 ILE A O 1
ATOM 641 N N . ASP A 1 80 ? 20.364 7.637 -27.692 1.00 81.12 80 ASP A N 1
ATOM 642 C CA . ASP A 1 80 ? 21.273 8.770 -27.525 1.00 81.12 80 ASP A CA 1
ATOM 643 C C . ASP A 1 80 ? 22.625 8.344 -26.951 1.00 81.12 80 ASP A C 1
ATOM 645 O O . ASP A 1 80 ? 22.728 7.750 -25.873 1.00 81.12 80 ASP A O 1
ATOM 649 N N . PHE A 1 81 ? 23.686 8.718 -27.669 1.00 79.94 81 PHE A N 1
ATOM 650 C CA . PHE A 1 81 ? 25.069 8.476 -27.274 1.00 79.94 81 PHE A CA 1
ATOM 651 C C . PHE A 1 81 ? 25.738 9.769 -26.820 1.00 79.94 81 PHE A C 1
ATOM 653 O O . PHE A 1 81 ? 25.897 10.710 -27.604 1.00 79.94 81 PHE A O 1
ATOM 660 N N . TYR A 1 82 ? 26.203 9.788 -25.575 1.00 75.12 82 TYR A N 1
ATOM 661 C CA . TYR A 1 82 ? 26.885 10.935 -24.989 1.00 75.12 82 TYR A CA 1
ATOM 662 C C . TYR A 1 82 ? 28.395 10.706 -25.033 1.00 75.12 82 TYR A C 1
ATOM 664 O O . TYR A 1 82 ? 28.898 9.647 -24.656 1.00 75.12 82 TYR A O 1
ATOM 672 N N . LYS A 1 83 ? 29.123 11.697 -25.561 1.00 67.19 83 LYS A N 1
ATOM 673 C CA . LYS A 1 83 ? 30.591 11.653 -25.698 1.00 67.19 83 LYS A CA 1
ATOM 674 C C . LYS A 1 83 ? 31.317 12.035 -24.408 1.00 67.19 83 LYS A C 1
ATOM 676 O O . LYS A 1 83 ? 32.492 11.709 -24.256 1.00 67.19 83 LYS A O 1
ATOM 681 N N . GLU A 1 84 ? 30.636 12.762 -23.530 1.00 67.00 84 GLU A N 1
ATOM 682 C CA . GLU A 1 84 ? 31.154 13.204 -22.240 1.00 67.00 84 GLU A CA 1
ATOM 683 C C . GLU A 1 84 ? 30.863 12.149 -21.173 1.00 67.00 84 GLU A C 1
ATOM 685 O O . GLU A 1 84 ? 29.855 11.446 -21.233 1.00 67.00 84 GLU A O 1
ATOM 690 N N . ASN A 1 85 ? 31.769 12.019 -20.204 1.00 68.38 85 ASN A N 1
ATOM 691 C CA . ASN A 1 85 ? 31.567 11.106 -19.090 1.00 68.38 85 ASN A CA 1
ATOM 692 C C . ASN A 1 85 ? 30.627 11.756 -18.069 1.00 68.38 85 ASN A C 1
ATOM 694 O O . ASN A 1 85 ? 31.075 12.518 -17.212 1.00 68.38 85 ASN A O 1
ATOM 698 N N . HIS A 1 86 ? 29.333 11.475 -18.186 1.00 66.69 86 HIS A N 1
ATOM 699 C CA . HIS A 1 86 ? 28.354 11.872 -17.180 1.00 66.69 86 HIS A CA 1
ATOM 700 C C . HIS A 1 86 ? 28.439 10.944 -15.970 1.00 66.69 86 HIS A C 1
ATOM 702 O O . HIS A 1 86 ? 28.471 9.722 -16.125 1.00 66.69 86 HIS A O 1
ATOM 708 N N . ASN A 1 87 ? 28.443 11.514 -14.763 1.00 62.12 87 ASN A N 1
ATOM 709 C CA . ASN A 1 87 ? 28.563 10.730 -13.528 1.00 62.12 87 ASN A CA 1
ATOM 710 C C . ASN A 1 87 ? 27.263 9.989 -13.184 1.00 62.12 87 ASN A C 1
ATOM 712 O O . ASN A 1 87 ? 27.270 9.047 -12.392 1.00 62.12 87 ASN A O 1
ATOM 716 N N . SER A 1 88 ? 26.142 10.415 -13.766 1.00 64.06 88 SER A N 1
ATOM 717 C CA . SER A 1 88 ? 24.825 9.824 -13.559 1.00 64.06 88 SER A CA 1
ATOM 718 C C . SER A 1 88 ? 23.997 9.885 -14.840 1.00 64.06 88 SER A C 1
ATOM 720 O O . SER A 1 88 ? 24.076 10.863 -15.585 1.00 64.06 88 SER A O 1
ATOM 722 N N . VAL A 1 89 ? 23.133 8.889 -15.083 1.00 63.19 89 VAL A N 1
ATOM 723 C CA . VAL A 1 89 ? 22.223 8.960 -16.242 1.00 63.19 89 VAL A CA 1
ATOM 724 C C . VAL A 1 89 ? 21.315 10.179 -16.165 1.00 63.19 89 VAL A C 1
ATOM 726 O O . VAL A 1 89 ? 20.966 10.747 -17.189 1.00 63.19 89 VAL A O 1
ATOM 729 N N . THR A 1 90 ? 20.961 10.633 -14.965 1.00 64.06 90 THR A N 1
ATOM 730 C CA . THR A 1 90 ? 20.102 11.803 -14.761 1.00 64.06 90 THR A CA 1
ATOM 731 C C . THR A 1 90 ? 20.661 13.088 -15.376 1.00 64.06 90 THR A C 1
ATOM 733 O O . THR A 1 90 ? 19.875 13.955 -15.753 1.00 64.06 90 THR A O 1
ATOM 736 N N . GLU A 1 91 ? 21.982 13.194 -15.554 1.00 68.12 91 GLU A N 1
ATOM 737 C CA . GLU A 1 91 ? 22.631 14.302 -16.276 1.00 68.12 91 GLU A CA 1
ATOM 738 C C . GLU A 1 91 ? 22.416 14.238 -17.797 1.00 68.12 91 GLU A C 1
ATOM 740 O O . GLU A 1 91 ? 22.472 15.268 -18.464 1.00 68.12 91 GLU A O 1
ATOM 745 N N . MET A 1 92 ? 22.120 13.055 -18.342 1.00 70.12 92 MET A N 1
ATOM 746 C CA . MET A 1 92 ? 21.869 12.821 -19.770 1.00 70.12 92 MET A CA 1
ATOM 747 C C . MET A 1 92 ? 20.399 13.078 -20.144 1.00 70.12 92 MET A C 1
ATOM 749 O O . MET A 1 92 ? 20.084 13.384 -21.289 1.00 70.12 92 MET A O 1
ATOM 753 N N . LEU A 1 93 ? 19.485 13.022 -19.174 1.00 69.50 93 LEU A N 1
ATOM 754 C CA . LEU A 1 93 ? 18.038 13.154 -19.377 1.00 69.50 93 LEU A CA 1
ATOM 755 C C . LEU A 1 93 ? 17.431 14.570 -19.545 1.00 69.50 93 LEU A C 1
ATOM 757 O O . LEU A 1 93 ? 16.234 14.620 -19.838 1.00 69.50 93 LEU A O 1
ATOM 761 N N . PRO A 1 94 ? 18.127 15.724 -19.393 1.00 66.06 94 PRO A N 1
ATOM 762 C CA . PRO A 1 94 ? 17.485 17.043 -19.470 1.00 66.06 94 PRO A CA 1
ATOM 763 C C . PRO A 1 94 ? 16.646 17.310 -20.728 1.00 66.06 94 PRO A C 1
ATOM 765 O O . PRO A 1 94 ? 15.607 17.965 -20.631 1.00 66.06 94 PRO A O 1
ATOM 768 N N . SER A 1 95 ? 17.037 16.770 -21.888 1.00 64.56 95 SER A N 1
ATOM 769 C CA . SER A 1 95 ? 16.269 16.851 -23.145 1.00 64.56 95 SER A CA 1
ATOM 770 C C . SER A 1 95 ? 14.906 16.146 -23.067 1.00 64.56 95 SER A C 1
ATOM 772 O O . SER A 1 95 ? 13.959 16.555 -23.739 1.00 64.56 95 SER A O 1
ATOM 774 N N . TYR A 1 96 ? 14.778 15.147 -22.195 1.00 66.06 96 TYR A N 1
ATOM 775 C CA . TYR A 1 96 ? 13.567 14.368 -21.956 1.00 66.06 96 TYR A CA 1
ATOM 776 C C . TYR A 1 96 ? 12.734 14.869 -20.768 1.00 66.06 96 TYR A C 1
ATOM 778 O O . TYR A 1 96 ? 11.662 14.339 -20.498 1.00 66.06 96 TYR A O 1
ATOM 786 N N . PHE A 1 97 ? 13.152 15.915 -20.050 1.00 65.06 97 PHE A N 1
ATOM 787 C CA . PHE A 1 97 ? 12.373 16.478 -18.934 1.00 65.06 97 PHE A CA 1
ATOM 788 C C . PHE A 1 97 ? 11.302 17.495 -19.364 1.00 65.06 97 PHE A C 1
ATOM 790 O O . PHE A 1 97 ? 10.833 18.304 -18.557 1.00 65.06 97 PHE A O 1
ATOM 797 N N . SER A 1 98 ? 10.882 17.454 -20.629 1.00 63.06 98 SER A N 1
ATOM 798 C CA . SER A 1 98 ? 9.833 18.320 -21.167 1.00 63.06 98 SER A CA 1
ATOM 799 C C . SER A 1 98 ? 8.447 18.008 -20.561 1.00 63.06 98 SER A C 1
ATOM 801 O O . SER A 1 98 ? 8.223 16.987 -19.909 1.00 63.06 98 SER A O 1
ATOM 803 N N . LYS A 1 99 ? 7.467 18.905 -20.764 1.00 57.12 99 LYS A N 1
ATOM 804 C CA . LYS A 1 99 ? 6.109 18.793 -20.183 1.00 57.12 99 LYS A CA 1
ATOM 805 C C . LYS A 1 99 ? 5.277 17.609 -20.716 1.00 57.12 99 LYS A C 1
ATOM 807 O O . LYS A 1 99 ? 4.161 17.415 -20.230 1.00 57.12 99 LYS A O 1
ATOM 812 N N . THR A 1 100 ? 5.764 16.864 -21.710 1.00 66.06 100 THR A N 1
ATOM 813 C CA . THR A 1 100 ? 5.012 15.789 -22.382 1.00 66.06 100 THR A CA 1
ATOM 814 C C . THR A 1 100 ? 5.070 14.451 -21.649 1.00 66.06 100 THR A C 1
ATOM 816 O O . THR A 1 100 ? 4.127 13.673 -21.779 1.00 66.06 100 THR A O 1
ATOM 819 N N . TYR A 1 101 ? 6.103 14.205 -20.837 1.00 72.69 101 TYR A N 1
ATOM 820 C CA . TYR A 1 101 ? 6.289 12.932 -20.136 1.00 72.69 101 TYR A CA 1
ATOM 821 C C . TYR A 1 101 ? 5.739 12.931 -18.701 1.00 72.69 101 TYR A C 1
ATOM 823 O O . TYR A 1 101 ? 5.806 13.935 -17.980 1.00 72.69 101 TYR A O 1
ATOM 831 N N . ASP A 1 102 ? 5.184 11.795 -18.266 1.00 72.75 102 ASP A N 1
ATOM 832 C CA . ASP A 1 102 ? 4.769 11.579 -16.877 1.00 72.75 102 ASP A CA 1
ATOM 833 C C . ASP A 1 102 ? 5.969 11.169 -16.028 1.00 72.75 102 ASP A C 1
ATOM 835 O O . ASP A 1 102 ? 6.226 9.994 -15.784 1.00 72.75 102 ASP A O 1
ATOM 839 N N . ARG A 1 103 ? 6.696 12.170 -15.533 1.00 69.75 103 ARG A N 1
ATOM 840 C CA . ARG A 1 103 ? 7.884 11.956 -14.699 1.00 69.75 103 ARG A CA 1
ATOM 841 C C . ARG A 1 103 ? 7.610 11.061 -13.485 1.00 69.75 103 ARG A C 1
ATOM 843 O O . ARG A 1 103 ? 8.437 10.228 -13.148 1.00 69.75 103 ARG A O 1
ATOM 850 N N . SER A 1 104 ? 6.425 11.160 -12.877 1.00 63.31 104 SER A N 1
ATOM 851 C CA . SER A 1 104 ? 6.072 10.374 -11.684 1.00 63.31 104 SER A CA 1
ATOM 852 C C . SER A 1 104 ? 5.924 8.867 -11.940 1.00 63.31 104 SER A C 1
ATOM 854 O O . SER A 1 104 ? 5.830 8.090 -10.983 1.00 63.31 104 SER A O 1
ATOM 856 N N . GLN A 1 105 ? 5.903 8.483 -13.218 1.00 69.88 105 GLN A N 1
ATOM 857 C CA . GLN A 1 105 ? 5.755 7.127 -13.735 1.00 69.88 105 GLN A CA 1
ATOM 858 C C . GLN A 1 105 ? 6.837 6.794 -14.781 1.00 69.88 105 GLN A C 1
ATOM 860 O O . GLN A 1 105 ? 6.668 5.843 -15.537 1.00 69.88 105 GLN A O 1
ATOM 865 N N . SER A 1 106 ? 7.931 7.562 -14.839 1.00 77.38 106 SER A N 1
ATOM 866 C CA . SER A 1 106 ? 9.084 7.293 -15.709 1.00 77.38 106 SER A CA 1
ATOM 867 C C . SER A 1 106 ? 10.263 6.771 -14.894 1.00 77.38 106 SER A C 1
ATOM 869 O O . SER A 1 106 ? 10.497 7.198 -13.759 1.00 77.38 106 SER A O 1
ATOM 871 N N . PHE A 1 107 ? 11.025 5.859 -15.491 1.00 77.69 107 PHE A N 1
ATOM 872 C CA . PHE A 1 107 ? 12.072 5.110 -14.802 1.00 77.69 107 PHE A CA 1
ATOM 873 C C . PHE A 1 107 ? 13.364 5.098 -15.611 1.00 77.69 107 PHE A C 1
ATOM 875 O O . PHE A 1 107 ? 13.350 5.138 -16.839 1.00 77.69 107 PHE A O 1
ATOM 882 N N . VAL A 1 108 ? 14.478 4.980 -14.902 1.00 76.56 108 VAL A N 1
ATOM 883 C CA . VAL A 1 108 ? 15.790 4.654 -15.457 1.00 76.56 108 VAL A CA 1
ATOM 884 C C . VAL A 1 108 ? 16.179 3.264 -14.981 1.00 76.56 108 VAL A C 1
ATOM 886 O O . VAL A 1 108 ? 16.130 2.999 -13.785 1.00 76.56 108 VAL A O 1
ATOM 889 N N . ILE A 1 109 ? 16.617 2.403 -15.890 1.00 77.06 109 ILE A N 1
ATOM 890 C CA . ILE A 1 109 ? 17.232 1.108 -15.609 1.00 77.06 109 ILE A CA 1
ATOM 891 C C . ILE A 1 109 ? 18.711 1.202 -15.992 1.00 77.06 109 ILE A C 1
ATOM 893 O O . ILE A 1 109 ? 19.033 1.262 -17.173 1.00 77.06 109 ILE A O 1
ATOM 897 N N . GLY A 1 110 ? 19.607 1.192 -15.007 1.00 69.88 110 GLY A N 1
ATOM 898 C CA . GLY A 1 110 ? 21.052 1.023 -15.198 1.00 69.88 110 GLY A CA 1
ATOM 899 C C . GLY A 1 110 ? 21.607 -0.014 -14.223 1.00 69.88 110 GLY A C 1
ATOM 900 O O . GLY A 1 110 ? 20.945 -1.014 -13.951 1.00 69.88 110 GLY A O 1
ATOM 901 N N . ASP A 1 111 ? 22.767 0.263 -13.619 1.00 60.41 111 ASP A N 1
ATOM 902 C CA . ASP A 1 111 ? 23.313 -0.535 -12.500 1.00 60.41 111 ASP A CA 1
ATOM 903 C C . ASP A 1 111 ? 22.388 -0.529 -11.262 1.00 60.41 111 ASP A C 1
ATOM 905 O O . ASP A 1 111 ? 22.507 -1.346 -10.351 1.00 60.41 111 ASP A O 1
ATOM 909 N N . SER A 1 112 ? 21.430 0.399 -11.231 1.00 56.59 112 SER A N 1
ATOM 910 C CA . SER A 1 112 ? 20.295 0.459 -10.308 1.00 56.59 112 SER A CA 1
ATOM 911 C C . SER A 1 112 ? 19.055 0.961 -11.054 1.00 56.59 112 SER A C 1
ATOM 913 O O . SER A 1 112 ? 19.174 1.549 -12.133 1.00 56.59 112 SER A O 1
ATOM 915 N N . ILE A 1 113 ? 17.860 0.736 -10.495 1.00 59.00 113 ILE A N 1
ATOM 916 C CA . ILE A 1 113 ? 16.614 1.287 -11.049 1.00 59.00 113 ILE A CA 1
ATOM 917 C C . ILE A 1 113 ? 16.261 2.558 -10.294 1.00 59.00 113 ILE A C 1
ATOM 919 O O . ILE A 1 113 ? 16.090 2.541 -9.079 1.00 59.00 113 ILE A O 1
ATOM 923 N N . ILE A 1 114 ? 16.136 3.663 -11.018 1.00 61.25 114 ILE A N 1
ATOM 924 C CA . ILE A 1 114 ? 15.871 4.979 -10.444 1.00 61.25 114 ILE A CA 1
ATOM 925 C C . ILE A 1 114 ? 14.483 5.425 -10.905 1.00 61.25 114 ILE A C 1
ATOM 927 O O . ILE A 1 114 ? 14.230 5.552 -12.105 1.00 61.25 114 ILE A O 1
ATOM 931 N N . LEU A 1 115 ? 13.577 5.673 -9.954 1.00 58.97 115 LEU A N 1
ATOM 932 C CA . LEU A 1 115 ? 12.360 6.440 -10.230 1.00 58.97 115 LEU A CA 1
ATOM 933 C C . LEU A 1 115 ? 12.746 7.905 -10.433 1.00 58.97 115 LEU A C 1
ATOM 935 O O . LEU A 1 115 ? 13.579 8.421 -9.690 1.00 58.97 115 LEU A O 1
ATOM 939 N N . LEU A 1 116 ? 12.112 8.597 -11.379 1.00 58.44 116 LEU A N 1
ATOM 940 C CA . LEU A 1 116 ? 12.363 10.016 -11.651 1.00 58.44 116 LEU A CA 1
ATOM 941 C C . LEU A 1 116 ? 11.264 10.931 -11.060 1.00 58.44 116 LEU A C 1
ATOM 943 O O . LEU A 1 116 ? 10.500 11.527 -11.821 1.00 58.44 116 LEU A O 1
ATOM 947 N N . PRO A 1 117 ? 11.130 11.092 -9.728 1.00 48.94 117 PRO A N 1
ATOM 948 C CA . PRO A 1 117 ? 10.067 11.917 -9.158 1.00 48.94 117 PRO A CA 1
ATOM 949 C C . PRO A 1 117 ? 10.184 13.414 -9.522 1.00 48.94 117 PRO A C 1
ATOM 951 O O . PRO A 1 117 ? 11.193 13.921 -10.022 1.00 48.94 117 PRO A O 1
ATOM 954 N N . LEU A 1 118 ? 9.065 14.114 -9.308 1.00 46.38 118 LEU A N 1
ATOM 955 C CA . LEU A 1 118 ? 8.728 15.438 -9.846 1.00 46.38 118 LEU A CA 1
ATOM 956 C C . LEU A 1 118 ? 9.497 16.628 -9.238 1.00 46.38 118 LEU A C 1
ATOM 958 O O . LEU A 1 118 ? 9.450 17.710 -9.818 1.00 46.38 118 LEU A O 1
ATOM 962 N N . ASP A 1 119 ? 10.192 16.461 -8.116 1.00 38.44 119 ASP A N 1
ATOM 963 C CA . ASP A 1 119 ? 10.749 17.561 -7.309 1.00 38.44 119 ASP A CA 1
ATOM 964 C C . ASP A 1 119 ? 12.287 17.588 -7.240 1.00 38.44 119 ASP A C 1
ATOM 966 O O . ASP A 1 119 ? 12.861 18.422 -6.544 1.00 38.44 119 ASP A O 1
ATOM 970 N N . GLY A 1 120 ? 12.968 16.708 -7.982 1.00 40.59 120 GLY A N 1
ATOM 971 C CA . GLY A 1 120 ? 14.431 16.604 -7.952 1.00 40.59 120 GLY A CA 1
ATOM 972 C C . GLY A 1 120 ? 14.983 15.864 -6.729 1.00 40.59 120 GLY A C 1
ATOM 973 O O . GLY A 1 120 ? 16.200 15.738 -6.608 1.00 40.59 120 GLY A O 1
ATOM 974 N N . SER A 1 121 ? 14.122 15.335 -5.850 1.00 41.31 121 SER A N 1
ATOM 975 C CA . SER A 1 121 ? 14.519 14.419 -4.783 1.00 41.31 121 SER A CA 1
ATOM 976 C C . SER A 1 121 ? 14.463 12.980 -5.303 1.00 41.31 121 SER A C 1
ATOM 978 O O . SER A 1 121 ? 13.402 12.385 -5.429 1.00 41.31 121 SER A O 1
ATOM 980 N N . TYR A 1 122 ? 15.597 12.401 -5.694 1.00 44.53 122 TYR A N 1
ATOM 981 C CA . TYR A 1 122 ? 15.608 11.025 -6.198 1.00 44.53 122 TYR A CA 1
ATOM 982 C C . TYR A 1 122 ? 15.199 10.058 -5.081 1.00 44.53 122 TYR A C 1
ATOM 984 O O . TYR A 1 122 ? 15.884 9.953 -4.067 1.00 44.53 122 TYR A O 1
ATOM 992 N N . THR A 1 123 ? 14.093 9.332 -5.258 1.00 42.72 123 THR A N 1
ATOM 993 C CA . THR A 1 123 ? 13.843 8.130 -4.459 1.00 42.72 123 THR A CA 1
ATOM 994 C C . THR A 1 123 ? 14.561 6.983 -5.157 1.00 42.72 123 THR A C 1
ATOM 996 O O . THR A 1 123 ? 14.092 6.461 -6.168 1.00 42.72 123 THR A O 1
ATOM 999 N N . THR A 1 124 ? 15.749 6.649 -4.669 1.00 41.25 124 THR A N 1
ATOM 1000 C CA . THR A 1 124 ? 16.502 5.481 -5.119 1.00 41.25 124 THR A CA 1
ATOM 1001 C C . THR A 1 124 ? 15.996 4.261 -4.363 1.00 41.25 124 THR A C 1
ATOM 1003 O O . THR A 1 124 ? 16.184 4.172 -3.152 1.00 41.25 124 THR A O 1
ATOM 1006 N N . GLU A 1 125 ? 15.394 3.301 -5.060 1.00 45.25 125 GLU A N 1
ATOM 1007 C CA . GLU A 1 125 ? 15.503 1.921 -4.600 1.00 45.25 125 GLU A CA 1
ATOM 1008 C C . GLU A 1 125 ? 16.819 1.380 -5.159 1.00 45.25 125 GLU A C 1
ATOM 1010 O O . GLU A 1 125 ? 16.945 1.138 -6.360 1.00 45.25 125 GLU A O 1
ATOM 1015 N N . GLU A 1 126 ? 17.811 1.174 -4.291 1.00 40.47 126 GLU A N 1
ATOM 1016 C CA . GLU A 1 126 ? 18.880 0.226 -4.598 1.00 40.47 126 GLU A CA 1
ATOM 1017 C C . GLU A 1 126 ? 18.236 -1.161 -4.701 1.00 40.47 126 GLU A C 1
ATOM 1019 O O . GLU A 1 126 ? 18.162 -1.928 -3.738 1.00 40.47 126 GLU A O 1
ATOM 1024 N N . ILE A 1 127 ? 17.725 -1.509 -5.882 1.00 44.22 127 ILE A N 1
ATOM 1025 C CA . ILE A 1 127 ? 17.450 -2.903 -6.206 1.00 44.22 127 ILE A CA 1
ATOM 1026 C C . ILE A 1 127 ? 18.821 -3.560 -6.310 1.00 44.22 127 ILE A C 1
ATOM 1028 O O . ILE A 1 127 ? 19.460 -3.523 -7.357 1.00 44.22 127 ILE A O 1
ATOM 1032 N N . ALA A 1 128 ? 19.276 -4.088 -5.172 1.00 37.28 128 ALA A N 1
ATOM 1033 C CA . ALA A 1 128 ? 20.577 -4.697 -4.955 1.00 37.28 128 ALA A CA 1
ATOM 1034 C C . ALA A 1 128 ? 21.084 -5.452 -6.193 1.00 37.28 128 ALA A C 1
ATOM 1036 O O . ALA A 1 128 ? 20.482 -6.462 -6.557 1.00 37.28 128 ALA A O 1
ATOM 1037 N N . LEU A 1 129 ? 22.157 -4.920 -6.799 1.00 38.56 129 LEU A N 1
ATOM 1038 C CA . LEU A 1 129 ? 23.226 -5.473 -7.663 1.00 38.56 129 LEU A CA 1
ATOM 1039 C C . LEU A 1 129 ? 22.984 -6.676 -8.613 1.00 38.56 129 LEU A C 1
ATOM 1041 O O . LEU A 1 129 ? 23.915 -7.092 -9.291 1.00 38.56 129 LEU A O 1
ATOM 1045 N N . HIS A 1 130 ? 21.774 -7.217 -8.742 1.00 51.44 130 HIS A N 1
ATOM 1046 C CA . HIS A 1 130 ? 21.383 -8.239 -9.716 1.00 51.44 130 HIS A CA 1
ATOM 1047 C C . HIS A 1 130 ? 19.865 -8.182 -9.964 1.00 51.44 130 HIS A C 1
ATOM 1049 O O . HIS A 1 130 ? 19.093 -8.971 -9.397 1.00 51.44 130 HIS A O 1
ATOM 1055 N N . PRO A 1 131 ? 19.383 -7.255 -10.808 1.00 58.44 131 PRO A N 1
ATOM 1056 C CA . PRO A 1 131 ? 17.967 -7.176 -11.106 1.00 58.44 131 PRO A CA 1
ATOM 1057 C C . PRO A 1 131 ? 17.545 -8.376 -11.962 1.00 58.44 131 PRO A C 1
ATOM 1059 O O . PRO A 1 131 ? 17.976 -8.570 -13.095 1.00 58.44 131 PRO A O 1
ATOM 1062 N N . SER A 1 132 ? 16.642 -9.196 -11.427 1.00 75.50 132 SER A N 1
ATOM 1063 C CA . SER A 1 132 ? 15.852 -10.088 -12.271 1.00 75.50 132 SER A CA 1
ATOM 1064 C C . SER A 1 132 ? 14.920 -9.223 -13.115 1.00 75.50 132 SER A C 1
ATOM 1066 O O . SER A 1 132 ? 14.097 -8.498 -12.555 1.00 75.50 132 SER A O 1
ATOM 1068 N N . TRP A 1 133 ? 14.978 -9.338 -14.441 1.00 80.56 133 TRP A N 1
ATOM 1069 C CA . TRP A 1 133 ? 14.066 -8.623 -15.341 1.00 80.56 133 TRP A CA 1
ATOM 1070 C C . TRP A 1 133 ? 12.578 -8.907 -15.062 1.00 80.56 133 TRP A C 1
ATOM 1072 O O . TRP A 1 133 ? 11.725 -8.067 -15.334 1.00 80.56 133 TRP A O 1
ATOM 1082 N N . LYS A 1 134 ? 12.263 -10.025 -14.389 1.00 82.06 134 LYS A N 1
ATOM 1083 C CA . LYS A 1 134 ? 10.932 -10.297 -13.822 1.00 82.06 134 LYS A CA 1
ATOM 1084 C C . LYS A 1 134 ? 10.521 -9.274 -12.761 1.00 82.06 134 LYS A C 1
ATOM 1086 O O . LYS A 1 134 ? 9.376 -8.833 -12.748 1.00 82.06 134 LYS A O 1
ATOM 1091 N N . LYS A 1 135 ? 11.437 -8.918 -11.851 1.00 74.75 135 LYS A N 1
ATOM 1092 C CA . LYS A 1 135 ? 11.201 -7.904 -10.811 1.00 74.75 135 LYS A CA 1
ATOM 1093 C C . LYS A 1 135 ? 11.038 -6.520 -11.434 1.00 74.75 135 LYS A C 1
ATOM 1095 O O . LYS A 1 135 ? 10.126 -5.815 -11.029 1.00 74.75 135 LYS A O 1
ATOM 1100 N N . ILE A 1 136 ? 11.854 -6.186 -12.440 1.00 78.44 136 ILE A N 1
ATOM 1101 C CA . ILE A 1 136 ? 11.736 -4.937 -13.214 1.00 78.44 136 ILE A CA 1
ATOM 1102 C C . ILE A 1 136 ? 10.344 -4.829 -13.828 1.00 78.44 136 ILE A C 1
ATOM 1104 O O . ILE A 1 136 ? 9.622 -3.874 -13.574 1.00 78.44 136 ILE A O 1
ATOM 1108 N N . TYR A 1 137 ? 9.940 -5.842 -14.593 1.00 83.00 137 TYR A N 1
ATOM 1109 C CA . TYR A 1 137 ? 8.627 -5.874 -15.220 1.00 83.00 137 TYR A CA 1
ATOM 1110 C C . TYR A 1 137 ? 7.496 -5.761 -14.183 1.00 83.00 137 TYR A C 1
ATOM 1112 O O . TYR A 1 137 ? 6.578 -4.968 -14.367 1.00 83.00 137 TYR A O 1
ATOM 1120 N N . ASN A 1 138 ? 7.583 -6.481 -13.058 1.00 76.50 138 ASN A N 1
ATOM 1121 C CA . ASN A 1 138 ? 6.584 -6.381 -11.993 1.00 76.50 138 ASN A CA 1
ATOM 1122 C C . ASN A 1 138 ? 6.533 -4.977 -11.367 1.00 76.50 138 ASN A C 1
ATOM 1124 O O . ASN A 1 138 ? 5.438 -4.480 -11.123 1.00 76.50 138 ASN A O 1
ATOM 1128 N N . LEU A 1 139 ? 7.682 -4.332 -11.138 1.00 75.12 139 LEU A N 1
ATOM 1129 C CA . LEU A 1 139 ? 7.762 -2.955 -10.643 1.00 75.12 139 LEU A CA 1
ATOM 1130 C C . LEU A 1 139 ? 7.115 -1.977 -11.632 1.00 75.12 139 LEU A C 1
ATOM 1132 O O . LEU A 1 139 ? 6.279 -1.169 -11.244 1.00 75.12 139 LEU A O 1
ATOM 1136 N N . LEU A 1 140 ? 7.459 -2.071 -12.917 1.00 77.19 140 LEU A N 1
ATOM 1137 C CA . LEU A 1 140 ? 6.923 -1.190 -13.959 1.00 77.19 140 LEU A CA 1
ATOM 1138 C C . LEU A 1 140 ? 5.425 -1.395 -14.195 1.00 77.19 140 LEU A C 1
ATOM 1140 O O . LEU A 1 140 ? 4.729 -0.445 -14.563 1.00 77.19 140 LEU A O 1
ATOM 1144 N N . LYS A 1 141 ? 4.942 -2.628 -14.004 1.00 76.69 141 LYS A N 1
ATOM 1145 C CA . LYS A 1 141 ? 3.540 -3.006 -14.184 1.00 76.69 141 LYS A CA 1
ATOM 1146 C C . LYS A 1 141 ? 2.670 -2.651 -12.983 1.00 76.69 141 LYS A C 1
ATOM 1148 O O . LYS A 1 141 ? 1.542 -2.225 -13.181 1.00 76.69 141 LYS A O 1
ATOM 1153 N N . PHE A 1 142 ? 3.165 -2.843 -11.761 1.00 71.00 142 PHE A N 1
ATOM 1154 C CA . PHE A 1 142 ? 2.356 -2.744 -10.540 1.00 71.00 142 PHE A CA 1
ATOM 1155 C C . PHE A 1 142 ? 2.746 -1.578 -9.616 1.00 71.00 142 PHE A C 1
ATOM 1157 O O . PHE A 1 142 ? 2.015 -1.291 -8.667 1.00 71.00 142 PHE A O 1
ATOM 1164 N N . GLY A 1 143 ? 3.848 -0.881 -9.900 1.00 68.06 143 GLY A N 1
ATOM 1165 C CA . GLY A 1 143 ? 4.413 0.172 -9.060 1.00 68.06 143 GLY A CA 1
ATOM 1166 C C . GLY A 1 143 ? 5.269 -0.362 -7.906 1.00 68.06 143 GLY A C 1
ATOM 1167 O O . GLY A 1 143 ? 5.494 -1.565 -7.765 1.00 68.06 143 GLY A O 1
ATOM 1168 N N . PHE A 1 144 ? 5.745 0.559 -7.066 1.00 63.12 144 PHE A N 1
ATOM 1169 C CA . PHE A 1 144 ? 6.480 0.235 -5.843 1.00 63.12 144 PHE A CA 1
ATOM 1170 C C . PHE A 1 144 ? 5.552 -0.438 -4.835 1.00 63.12 144 PHE A C 1
ATOM 1172 O O . PHE A 1 144 ? 4.537 0.134 -4.448 1.00 63.12 144 PHE A O 1
ATOM 1179 N N . SER A 1 145 ? 5.920 -1.638 -4.386 1.00 70.62 145 SER A N 1
ATOM 1180 C CA . SER A 1 145 ? 5.276 -2.290 -3.242 1.00 70.62 145 SER A CA 1
ATOM 1181 C C . SER A 1 145 ? 5.806 -1.772 -1.909 1.00 70.62 145 SER A C 1
ATOM 1183 O O . SER A 1 145 ? 5.279 -2.147 -0.871 1.00 70.62 145 SER A O 1
ATOM 1185 N N . GLU A 1 146 ? 6.861 -0.961 -1.926 1.00 76.94 146 GLU A N 1
ATOM 1186 C CA . GLU A 1 146 ? 7.491 -0.395 -0.744 1.00 76.94 146 GLU A CA 1
ATOM 1187 C C . GLU A 1 146 ? 7.344 1.128 -0.744 1.00 76.94 146 GLU A C 1
ATOM 1189 O O . GLU A 1 146 ? 7.397 1.781 -1.787 1.00 76.94 146 GLU A O 1
ATOM 1194 N N . PHE A 1 147 ? 7.100 1.705 0.424 1.00 78.19 147 PHE A N 1
ATOM 1195 C CA . PHE A 1 147 ? 6.972 3.142 0.591 1.00 78.19 147 PHE A CA 1
ATOM 1196 C C . PHE A 1 147 ? 7.487 3.544 1.964 1.00 78.19 147 PHE A C 1
ATOM 1198 O O . PHE A 1 147 ? 7.186 2.887 2.955 1.00 78.19 147 PHE A O 1
ATOM 1205 N N . SER A 1 148 ? 8.215 4.654 2.037 1.00 77.31 148 SER A N 1
ATOM 1206 C CA . SER A 1 148 ? 8.588 5.271 3.303 1.00 77.31 148 SER A CA 1
ATOM 1207 C C . SER A 1 148 ? 8.258 6.757 3.302 1.00 77.31 148 SER A C 1
ATOM 1209 O O . SER A 1 148 ? 8.266 7.429 2.269 1.00 77.31 148 SER A O 1
ATOM 1211 N N . SER A 1 149 ? 7.910 7.283 4.472 1.00 76.88 149 SER A N 1
ATOM 1212 C CA . SER A 1 149 ? 7.670 8.708 4.652 1.00 76.88 149 SER A CA 1
ATOM 1213 C C . SER A 1 149 ? 7.939 9.160 6.074 1.00 76.88 149 SER A C 1
ATOM 1215 O O . SER A 1 149 ? 7.944 8.368 7.014 1.00 76.88 149 SER A O 1
ATOM 1217 N N . ARG A 1 150 ? 8.140 10.467 6.215 1.00 79.75 150 ARG A N 1
ATOM 1218 C CA . ARG A 1 150 ? 8.273 11.147 7.496 1.00 79.75 150 ARG A CA 1
ATOM 1219 C C . ARG A 1 150 ? 7.285 12.305 7.537 1.00 79.75 150 ARG A C 1
ATOM 1221 O O . ARG A 1 150 ? 7.285 13.136 6.630 1.00 79.75 150 ARG A O 1
ATOM 1228 N N . ARG A 1 151 ? 6.451 12.355 8.571 1.00 77.00 151 ARG A N 1
ATOM 1229 C CA . ARG A 1 151 ? 5.505 13.440 8.852 1.00 77.00 151 ARG A CA 1
ATOM 1230 C C . ARG A 1 151 ? 5.928 14.129 10.142 1.00 77.00 151 ARG A C 1
ATOM 1232 O O . ARG A 1 151 ? 6.241 13.458 11.116 1.00 77.00 151 ARG A O 1
ATOM 1239 N N . ILE A 1 152 ? 5.952 15.457 10.133 1.00 76.44 152 ILE A N 1
ATOM 1240 C CA . ILE A 1 152 ? 6.298 16.277 11.298 1.00 76.44 152 ILE A CA 1
ATOM 1241 C C . ILE A 1 152 ? 5.182 17.305 11.476 1.00 76.44 152 ILE A C 1
ATOM 1243 O O . ILE A 1 152 ? 4.889 18.056 10.545 1.00 76.44 152 ILE A O 1
ATOM 1247 N N . SER A 1 153 ? 4.569 17.329 12.654 1.00 80.00 153 SER A N 1
ATOM 1248 C CA . SER A 1 153 ? 3.667 18.379 13.126 1.00 80.00 153 SER A CA 1
ATOM 1249 C C . SER A 1 153 ? 4.269 19.050 14.371 1.00 80.00 153 SER A C 1
ATOM 1251 O O . SER A 1 153 ? 5.432 18.825 14.711 1.00 80.00 153 SER A O 1
ATOM 1253 N N . LYS A 1 154 ? 3.507 19.929 15.033 1.00 85.31 154 LYS A N 1
ATOM 1254 C CA . LYS A 1 154 ? 3.905 20.477 16.342 1.00 85.31 154 LYS A CA 1
ATOM 1255 C C . LYS A 1 154 ? 3.716 19.472 17.485 1.00 85.31 154 LYS A C 1
ATOM 1257 O O . LYS A 1 154 ? 4.316 19.667 18.534 1.00 85.31 154 LYS A O 1
ATOM 1262 N N . GLU A 1 155 ? 2.894 18.452 17.268 1.00 83.50 155 GLU A N 1
ATOM 1263 C CA . GLU A 1 155 ? 2.487 17.456 18.265 1.00 83.50 155 GLU A CA 1
ATOM 1264 C C . GLU A 1 155 ? 3.286 16.162 18.093 1.00 83.50 155 GLU A C 1
ATOM 1266 O O . GLU A 1 155 ? 3.774 15.597 19.068 1.00 83.50 155 GLU A O 1
ATOM 1271 N N . THR A 1 156 ? 3.491 15.719 16.845 1.00 85.38 156 THR A N 1
ATOM 1272 C CA . THR A 1 156 ? 4.107 14.423 16.555 1.00 85.38 156 THR A CA 1
ATOM 1273 C C . THR A 1 156 ? 5.145 14.483 15.433 1.00 85.38 156 THR A C 1
ATOM 1275 O O . THR A 1 156 ? 5.037 15.223 14.451 1.00 85.38 156 THR A O 1
ATOM 1278 N N . GLU A 1 157 ? 6.169 13.643 15.549 1.00 87.94 157 GLU A N 1
ATOM 1279 C CA . GLU A 1 157 ? 7.022 13.226 14.442 1.00 87.94 157 GLU A CA 1
ATOM 1280 C C . GLU A 1 157 ? 6.822 11.728 14.210 1.00 87.94 157 GLU A C 1
ATOM 1282 O O . GLU A 1 157 ? 7.059 10.920 15.106 1.00 87.94 157 GLU A O 1
ATOM 1287 N N . ILE A 1 158 ? 6.443 11.353 12.989 1.00 85.12 158 ILE A N 1
ATOM 1288 C CA . ILE A 1 158 ? 6.199 9.964 12.604 1.00 85.12 158 ILE A CA 1
ATOM 1289 C C . ILE A 1 158 ? 7.057 9.605 11.405 1.00 85.12 158 ILE A C 1
ATOM 1291 O O . ILE A 1 158 ? 6.997 10.257 10.362 1.00 85.12 158 ILE A O 1
ATOM 1295 N N . GLN A 1 159 ? 7.837 8.541 11.544 1.00 86.75 159 GLN A N 1
ATOM 1296 C CA . GLN A 1 159 ? 8.523 7.874 10.445 1.00 86.75 159 GLN A CA 1
ATOM 1297 C C . GLN A 1 159 ? 7.824 6.547 10.190 1.00 86.75 159 GLN A C 1
ATOM 1299 O O . GLN A 1 159 ? 7.622 5.771 11.121 1.00 86.75 159 GLN A O 1
ATOM 1304 N N . ILE A 1 160 ? 7.458 6.294 8.938 1.00 88.25 160 ILE A N 1
ATOM 1305 C CA . ILE A 1 160 ? 6.798 5.058 8.537 1.00 88.25 160 ILE A CA 1
ATOM 1306 C C . ILE A 1 160 ? 7.458 4.465 7.298 1.00 88.25 160 ILE A C 1
ATOM 1308 O O . ILE A 1 160 ? 7.780 5.193 6.359 1.00 88.25 160 ILE A O 1
ATOM 1312 N N . SER A 1 161 ? 7.626 3.150 7.282 1.00 88.00 161 SER A N 1
ATOM 1313 C CA . SER A 1 161 ? 7.919 2.343 6.105 1.00 88.00 161 SER A CA 1
ATOM 1314 C C . SER A 1 161 ? 6.906 1.206 6.000 1.00 88.00 161 SER A C 1
ATOM 1316 O O . SER A 1 161 ? 6.487 0.634 7.002 1.00 88.00 161 SER A O 1
ATOM 1318 N N . ILE A 1 162 ? 6.488 0.894 4.779 1.00 87.88 162 ILE A N 1
ATOM 1319 C CA . ILE A 1 162 ? 5.561 -0.191 4.473 1.00 87.88 162 ILE A CA 1
ATOM 1320 C C . ILE A 1 162 ? 6.060 -0.958 3.261 1.00 87.88 162 ILE A C 1
ATOM 1322 O O . ILE A 1 162 ? 6.449 -0.343 2.273 1.00 87.88 162 ILE A O 1
ATOM 1326 N N . LYS A 1 163 ? 5.998 -2.289 3.313 1.00 86.81 163 LYS A N 1
ATOM 1327 C CA . LYS A 1 163 ? 6.243 -3.181 2.179 1.00 86.81 163 LYS A CA 1
ATOM 1328 C C . LYS A 1 163 ? 5.081 -4.150 1.998 1.00 86.81 163 LYS A C 1
ATOM 1330 O O . LYS A 1 163 ? 4.912 -5.094 2.767 1.00 86.81 163 LYS A O 1
ATOM 1335 N N . ILE A 1 164 ? 4.294 -3.937 0.953 1.00 84.75 164 ILE A N 1
ATOM 1336 C CA . ILE A 1 164 ? 3.213 -4.821 0.521 1.00 84.75 164 ILE A CA 1
ATOM 1337 C C . ILE A 1 164 ? 3.803 -6.121 -0.038 1.00 84.75 164 ILE A C 1
ATOM 1339 O O . ILE A 1 164 ? 4.765 -6.092 -0.805 1.00 84.75 164 ILE A O 1
ATOM 1343 N N . ASN A 1 165 ? 3.207 -7.266 0.312 1.00 80.44 165 ASN A N 1
ATOM 1344 C CA . ASN A 1 165 ? 3.757 -8.603 0.039 1.00 80.44 165 ASN A CA 1
ATOM 1345 C C . ASN A 1 165 ? 5.136 -8.827 0.690 1.00 80.44 165 ASN A C 1
ATOM 1347 O O . ASN A 1 165 ? 6.029 -9.441 0.099 1.00 80.44 165 ASN A O 1
ATOM 1351 N N . GLY A 1 166 ? 5.304 -8.296 1.900 1.00 82.81 166 GLY A N 1
ATOM 1352 C CA . GLY A 1 166 ? 6.450 -8.533 2.763 1.00 82.81 166 GLY A CA 1
ATOM 1353 C C . GLY A 1 166 ? 6.459 -9.935 3.379 1.00 82.81 166 GLY A C 1
ATOM 1354 O O . GLY A 1 166 ? 5.725 -10.845 2.982 1.00 82.81 166 GLY A O 1
ATOM 1355 N N . LYS A 1 167 ? 7.327 -10.109 4.371 1.00 83.56 167 LYS A N 1
ATOM 1356 C CA . LYS A 1 167 ? 7.476 -11.335 5.167 1.00 83.56 167 LYS A CA 1
ATOM 1357 C C . LYS A 1 167 ? 6.776 -11.258 6.529 1.00 83.56 167 LYS A C 1
ATOM 1359 O O . LYS A 1 167 ? 6.846 -12.231 7.272 1.00 83.56 167 LYS A O 1
ATOM 1364 N N . GLY A 1 168 ? 6.107 -10.145 6.834 1.00 87.06 168 GLY A N 1
ATOM 1365 C CA . GLY A 1 168 ? 5.479 -9.902 8.132 1.00 87.06 168 GLY A CA 1
ATOM 1366 C C . GLY A 1 168 ? 6.463 -9.376 9.176 1.00 87.06 168 GLY A C 1
ATOM 1367 O O . GLY A 1 168 ? 6.307 -9.673 10.354 1.00 87.06 168 GLY A O 1
ATOM 1368 N N . ILE A 1 169 ? 7.509 -8.665 8.744 1.00 91.44 169 ILE A N 1
ATOM 1369 C CA . ILE A 1 169 ? 8.540 -8.092 9.618 1.00 91.44 169 ILE A CA 1
ATOM 1370 C C . ILE A 1 169 ? 8.034 -6.771 10.199 1.00 91.44 169 ILE A C 1
ATOM 1372 O O . ILE A 1 169 ? 7.582 -5.906 9.449 1.00 91.44 169 ILE A O 1
ATOM 1376 N N . SER A 1 170 ? 8.172 -6.587 11.509 1.00 94.25 170 SER A N 1
ATOM 1377 C CA . SER A 1 170 ? 7.810 -5.348 12.192 1.00 94.25 170 SER A CA 1
ATOM 1378 C C . SER A 1 170 ? 8.991 -4.684 12.913 1.00 94.25 170 SER A C 1
ATOM 1380 O O . SER A 1 170 ? 9.849 -5.352 13.488 1.00 94.25 170 SER A O 1
ATOM 1382 N N . ASP A 1 171 ? 9.035 -3.351 12.855 1.00 95.94 171 ASP A N 1
ATOM 1383 C CA . ASP A 1 171 ? 9.891 -2.448 13.647 1.00 95.94 171 ASP A CA 1
ATOM 1384 C C . ASP A 1 171 ? 9.009 -1.285 14.134 1.00 95.94 171 ASP A C 1
ATOM 1386 O O . ASP A 1 171 ? 9.012 -0.198 13.548 1.00 95.94 171 ASP A O 1
ATOM 1390 N N . ILE A 1 172 ? 8.146 -1.554 15.121 1.00 95.44 172 ILE A N 1
ATOM 1391 C CA . ILE A 1 172 ? 7.076 -0.646 15.560 1.00 95.44 172 ILE A CA 1
ATOM 1392 C C . ILE A 1 172 ? 7.372 -0.117 16.964 1.00 95.44 172 ILE A C 1
ATOM 1394 O O . ILE A 1 172 ? 7.546 -0.872 17.916 1.00 95.44 172 ILE A O 1
ATOM 1398 N N . HIS A 1 173 ? 7.421 1.208 17.064 1.00 95.00 173 HIS A N 1
ATOM 1399 C CA . HIS A 1 173 ? 7.692 1.968 18.273 1.00 95.00 173 HIS A CA 1
ATOM 1400 C C . HIS A 1 173 ? 6.802 3.213 18.293 1.00 95.00 173 HIS A C 1
ATOM 1402 O O . HIS A 1 173 ? 7.208 4.293 17.848 1.00 95.00 173 HIS A O 1
ATOM 1408 N N . THR A 1 174 ? 5.572 3.065 18.787 1.00 91.19 174 THR A N 1
ATOM 1409 C CA . THR A 1 174 ? 4.612 4.177 18.906 1.00 91.19 174 THR A CA 1
ATOM 1410 C C . THR A 1 174 ? 4.712 4.916 20.240 1.00 91.19 174 THR A C 1
ATOM 1412 O O . THR A 1 174 ? 4.249 6.048 20.355 1.00 91.19 174 THR A O 1
ATOM 1415 N N . GLY A 1 175 ? 5.336 4.287 21.240 1.00 88.88 175 GLY A N 1
ATOM 1416 C CA . GLY A 1 175 ? 5.333 4.752 22.628 1.00 88.88 175 GLY A CA 1
ATOM 1417 C C . GLY A 1 175 ? 4.216 4.137 23.476 1.00 88.88 175 GLY A C 1
ATOM 1418 O O . GLY A 1 175 ? 4.254 4.300 24.693 1.00 88.88 175 GLY A O 1
ATOM 1419 N N . TYR A 1 176 ? 3.293 3.384 22.863 1.00 88.38 176 TYR A N 1
ATOM 1420 C CA . TYR A 1 176 ? 2.193 2.695 23.538 1.00 88.38 176 TYR A CA 1
ATOM 1421 C C . TYR A 1 176 ? 2.261 1.192 23.271 1.00 88.38 176 TYR A C 1
ATOM 1423 O O . TYR A 1 176 ? 2.083 0.731 22.142 1.00 88.38 176 TYR A O 1
ATOM 1431 N N . GLY A 1 177 ? 2.514 0.408 24.320 1.00 90.19 177 GLY A N 1
ATOM 1432 C CA . GLY A 1 177 ? 2.836 -1.014 24.173 1.00 90.19 177 GLY A CA 1
ATOM 1433 C C . GLY A 1 177 ? 1.686 -1.833 23.587 1.00 90.19 177 GLY A C 1
ATOM 1434 O O . GLY A 1 177 ? 1.916 -2.760 22.809 1.00 90.19 177 GLY A O 1
ATOM 1435 N N . PHE A 1 178 ? 0.440 -1.479 23.920 1.00 90.06 178 PHE A N 1
ATOM 1436 C CA . PHE A 1 178 ? -0.718 -2.166 23.357 1.00 90.06 178 PHE A CA 1
ATOM 1437 C C . PHE A 1 178 ? -0.935 -1.820 21.878 1.00 90.06 178 PHE A C 1
ATOM 1439 O O . PHE A 1 178 ? -1.277 -2.706 21.095 1.00 90.06 178 PHE A O 1
ATOM 1446 N N . LEU A 1 179 ? -0.687 -0.566 21.480 1.00 90.75 179 LEU A N 1
ATOM 1447 C CA . LEU A 1 179 ? -0.774 -0.150 20.079 1.00 90.75 179 LEU A CA 1
ATOM 1448 C C . LEU A 1 179 ? 0.290 -0.850 19.222 1.00 90.75 179 LEU A C 1
ATOM 1450 O O . LEU A 1 179 ? -0.029 -1.356 18.147 1.00 90.75 179 LEU A O 1
ATOM 1454 N N . ASP A 1 180 ? 1.526 -0.936 19.717 1.00 93.50 180 ASP A N 1
ATOM 1455 C CA . ASP A 1 180 ? 2.608 -1.662 19.041 1.00 93.50 180 ASP A CA 1
ATOM 1456 C C . ASP A 1 180 ? 2.198 -3.124 18.794 1.00 93.50 180 ASP A C 1
ATOM 1458 O O . ASP A 1 180 ? 2.276 -3.625 17.671 1.00 93.50 180 ASP A O 1
ATOM 1462 N N . HIS A 1 181 ? 1.648 -3.777 19.822 1.00 92.19 181 HIS A N 1
ATOM 1463 C CA . HIS A 1 181 ? 1.192 -5.162 19.747 1.00 92.19 181 HIS A CA 1
ATOM 1464 C C . HIS A 1 181 ? 0.072 -5.399 18.716 1.00 92.19 181 HIS A C 1
ATOM 1466 O O . HIS A 1 181 ? 0.116 -6.388 17.979 1.00 92.19 181 HIS A O 1
ATOM 1472 N N . ILE A 1 182 ? -0.943 -4.528 18.654 1.00 91.88 182 ILE A N 1
ATOM 1473 C CA . ILE A 1 182 ? -2.057 -4.701 17.704 1.00 91.88 182 ILE A CA 1
ATOM 1474 C C . ILE A 1 182 ? -1.655 -4.342 16.266 1.00 91.88 182 ILE A C 1
ATOM 1476 O O . ILE A 1 182 ? -2.145 -4.968 15.325 1.00 91.88 182 ILE A O 1
ATOM 1480 N N . LEU A 1 183 ? -0.726 -3.399 16.068 1.00 92.56 183 LEU A N 1
ATOM 1481 C CA . LEU A 1 183 ? -0.169 -3.102 14.744 1.00 92.56 183 LEU A CA 1
ATOM 1482 C C . LEU A 1 183 ? 0.721 -4.243 14.230 1.00 92.56 183 LEU A C 1
ATOM 1484 O O . LEU A 1 183 ? 0.679 -4.552 13.039 1.00 92.56 183 LEU A O 1
ATOM 1488 N N . ASP A 1 184 ? 1.438 -4.939 15.113 1.00 92.75 184 ASP A N 1
ATOM 1489 C CA . ASP A 1 184 ? 2.187 -6.158 14.778 1.00 92.75 184 ASP A CA 1
ATOM 1490 C C . ASP A 1 184 ? 1.291 -7.253 14.177 1.00 92.75 184 ASP A C 1
ATOM 1492 O O . ASP A 1 184 ? 1.694 -7.956 13.242 1.00 92.75 184 ASP A O 1
ATOM 1496 N N . GLN A 1 185 ? 0.038 -7.359 14.641 1.00 92.06 185 GLN A N 1
ATOM 1497 C CA . GLN A 1 185 ? -0.935 -8.287 14.055 1.00 92.06 185 GLN A CA 1
ATOM 1498 C C . GLN A 1 185 ? -1.184 -7.975 12.573 1.00 92.06 185 GLN A C 1
ATOM 1500 O O . GLN A 1 185 ? -1.371 -8.896 11.774 1.00 92.06 185 GLN A O 1
ATOM 1505 N N . ILE A 1 186 ? -1.136 -6.696 12.175 1.00 90.94 186 ILE A N 1
ATOM 1506 C CA . ILE A 1 186 ? -1.268 -6.305 10.767 1.00 90.94 186 ILE A CA 1
ATOM 1507 C C . ILE A 1 186 ? -0.118 -6.885 9.951 1.00 90.94 186 ILE A C 1
ATOM 1509 O O . ILE A 1 186 ? -0.375 -7.500 8.920 1.00 90.94 186 ILE A O 1
ATOM 1513 N N . CYS A 1 187 ? 1.127 -6.767 10.412 1.00 91.56 187 CYS A N 1
ATOM 1514 C CA . CYS A 1 187 ? 2.296 -7.279 9.694 1.00 91.56 187 CYS A CA 1
ATOM 1515 C C . CYS A 1 187 ? 2.173 -8.779 9.402 1.00 91.56 187 CYS A C 1
ATOM 1517 O O . CYS A 1 187 ? 2.243 -9.217 8.247 1.00 91.56 187 CYS A O 1
ATOM 1519 N N . ILE A 1 188 ? 1.929 -9.558 10.459 1.00 87.44 188 ILE A N 1
ATOM 1520 C CA . ILE A 1 188 ? 1.901 -11.022 10.412 1.00 87.44 188 ILE A CA 1
ATOM 1521 C C . ILE A 1 188 ? 0.743 -11.511 9.542 1.00 87.44 188 ILE A C 1
ATOM 1523 O O . ILE A 1 188 ? 0.930 -12.340 8.649 1.00 87.44 188 ILE A O 1
ATOM 1527 N N . HIS A 1 189 ? -0.464 -10.999 9.782 1.00 87.38 189 HIS A N 1
ATOM 1528 C CA . HIS A 1 189 ? -1.662 -11.520 9.131 1.00 87.38 189 HIS A CA 1
ATOM 1529 C C . HIS A 1 189 ? -1.885 -10.932 7.734 1.00 87.38 189 HIS A C 1
ATOM 1531 O O . HIS A 1 189 ? -2.498 -11.603 6.894 1.00 87.38 189 HIS A O 1
ATOM 1537 N N . ALA A 1 190 ? -1.339 -9.742 7.449 1.00 87.06 190 ALA A N 1
ATOM 1538 C CA . ALA A 1 190 ? -1.444 -9.120 6.135 1.00 87.06 190 ALA A CA 1
ATOM 1539 C C . ALA A 1 190 ? -0.322 -9.520 5.150 1.00 87.06 190 ALA A C 1
ATOM 1541 O O . ALA A 1 190 ? -0.442 -9.248 3.955 1.00 87.06 190 ALA A O 1
ATOM 1542 N N . ASN A 1 191 ? 0.753 -10.174 5.620 1.00 87.88 191 ASN A N 1
ATOM 1543 C CA . ASN A 1 191 ? 2.029 -10.319 4.898 1.00 87.88 191 ASN A CA 1
ATOM 1544 C C . ASN A 1 191 ? 2.581 -8.955 4.441 1.00 87.88 191 ASN A C 1
ATOM 1546 O O . ASN A 1 191 ? 2.873 -8.741 3.260 1.00 87.88 191 ASN A O 1
ATOM 1550 N N . ILE A 1 192 ? 2.687 -8.016 5.376 1.00 90.25 192 ILE A N 1
ATOM 1551 C CA . ILE A 1 192 ? 3.225 -6.674 5.141 1.00 90.25 192 ILE A CA 1
ATOM 1552 C C . ILE A 1 192 ? 4.412 -6.476 6.081 1.00 90.25 192 ILE A C 1
ATOM 1554 O O . ILE A 1 192 ? 4.328 -6.869 7.240 1.00 90.25 192 ILE A O 1
ATOM 1558 N N . ASP A 1 193 ? 5.501 -5.877 5.597 1.00 93.12 193 ASP A N 1
ATOM 1559 C CA . ASP A 1 193 ? 6.554 -5.402 6.503 1.00 93.12 193 ASP A CA 1
ATOM 1560 C C . ASP A 1 193 ? 6.252 -3.949 6.892 1.00 93.12 193 ASP A C 1
ATOM 1562 O O . ASP A 1 193 ? 5.979 -3.136 6.004 1.00 93.12 193 ASP A O 1
ATOM 1566 N N . LEU A 1 194 ? 6.275 -3.618 8.187 1.00 93.94 194 LEU A N 1
ATOM 1567 C CA . LEU A 1 194 ? 6.031 -2.260 8.692 1.00 93.94 194 LEU A CA 1
ATOM 1568 C C . LEU A 1 194 ? 7.160 -1.796 9.609 1.00 93.94 194 LEU A C 1
ATOM 1570 O O . LEU A 1 194 ? 7.510 -2.471 10.572 1.00 93.94 194 LEU A O 1
ATOM 1574 N N . GLY A 1 195 ? 7.673 -0.597 9.352 1.00 95.88 195 GLY A N 1
ATOM 1575 C CA . GLY A 1 195 ? 8.463 0.165 10.313 1.00 95.88 195 GLY A CA 1
ATOM 1576 C C . GLY A 1 195 ? 7.682 1.401 10.733 1.00 95.88 195 GLY A C 1
ATOM 1577 O O . GLY A 1 195 ? 7.274 2.170 9.869 1.00 95.88 195 GLY A O 1
ATOM 1578 N N . ILE A 1 196 ? 7.452 1.614 12.026 1.00 94.06 196 ILE A N 1
ATOM 1579 C CA . ILE A 1 196 ? 6.735 2.785 12.550 1.00 94.06 196 ILE A CA 1
ATOM 1580 C C . ILE A 1 196 ? 7.520 3.329 13.737 1.00 94.06 196 ILE A C 1
ATOM 1582 O O . ILE A 1 196 ? 7.743 2.620 14.710 1.00 94.06 196 ILE A O 1
ATOM 1586 N N . LYS A 1 197 ? 7.930 4.597 13.683 1.00 94.81 197 LYS A N 1
ATOM 1587 C CA . LYS A 1 197 ? 8.601 5.285 14.794 1.00 94.81 197 LYS A CA 1
ATOM 1588 C C . LYS A 1 197 ? 7.887 6.592 15.066 1.00 94.81 197 LYS A C 1
ATOM 1590 O O . LYS A 1 197 ? 7.865 7.464 14.197 1.00 94.81 197 LYS A O 1
ATOM 1595 N N . VAL A 1 198 ? 7.331 6.720 16.263 1.00 91.88 198 VAL A N 1
ATOM 1596 C CA . VAL A 1 198 ? 6.573 7.894 16.699 1.00 91.88 198 VAL A CA 1
ATOM 1597 C C . VAL A 1 198 ? 7.336 8.605 17.807 1.00 91.88 198 VAL A C 1
ATOM 1599 O O . VAL A 1 198 ? 7.823 7.994 18.756 1.00 91.88 198 VAL A O 1
ATOM 1602 N N . LYS A 1 199 ? 7.430 9.925 17.689 1.00 89.25 199 LYS A N 1
ATOM 1603 C CA . LYS A 1 199 ? 7.767 10.835 18.782 1.00 89.25 199 LYS A CA 1
ATOM 1604 C C . LYS A 1 199 ? 6.583 11.770 18.961 1.00 89.25 199 LYS A C 1
ATOM 1606 O O . LYS A 1 199 ? 6.465 12.739 18.217 1.00 89.25 199 LYS A O 1
ATOM 1611 N N . GLY A 1 200 ? 5.696 11.431 19.884 1.00 83.06 200 GLY A N 1
ATOM 1612 C CA . GLY A 1 200 ? 4.500 12.213 20.174 1.00 83.06 200 GLY A CA 1
ATOM 1613 C C . GLY A 1 200 ? 4.620 13.045 21.442 1.00 83.06 200 GLY A C 1
ATOM 1614 O O . GLY A 1 200 ? 5.570 12.927 22.221 1.00 83.06 200 GLY A O 1
ATOM 1615 N N . ASP A 1 201 ? 3.600 13.849 21.678 1.00 78.38 201 ASP A N 1
ATOM 1616 C CA . ASP A 1 201 ? 3.337 14.601 22.894 1.00 78.38 201 ASP A CA 1
ATOM 1617 C C . ASP A 1 201 ? 2.709 13.717 23.983 1.00 78.38 201 ASP A C 1
ATOM 1619 O O . ASP A 1 201 ? 1.719 14.076 24.606 1.00 78.38 201 ASP A O 1
ATOM 1623 N N . VAL A 1 202 ? 3.370 12.595 24.293 1.00 68.88 202 VAL A N 1
ATOM 1624 C CA . VAL A 1 202 ? 2.944 11.534 25.242 1.00 68.88 202 VAL A CA 1
ATOM 1625 C C . VAL A 1 202 ? 2.561 12.031 26.653 1.00 68.88 202 VAL A C 1
ATOM 1627 O O . VAL A 1 202 ? 2.078 11.269 27.483 1.00 68.88 202 VAL A O 1
ATOM 1630 N N . HIS A 1 203 ? 2.848 13.296 26.960 1.00 72.31 203 HIS A N 1
ATOM 1631 C CA . HIS A 1 203 ? 2.576 13.979 28.222 1.00 72.31 203 HIS A CA 1
ATOM 1632 C C . HIS A 1 203 ? 1.234 14.732 28.241 1.00 72.31 203 HIS A C 1
ATOM 1634 O O . HIS A 1 203 ? 0.831 15.183 29.312 1.00 72.31 203 HIS A O 1
ATOM 1640 N N . VAL A 1 204 ? 0.580 14.901 27.088 1.00 77.56 204 VAL A N 1
ATOM 1641 C CA . VAL A 1 204 ? -0.754 15.500 26.956 1.00 77.56 204 VAL A CA 1
ATOM 1642 C C . VAL A 1 204 ? -1.795 14.390 27.075 1.00 77.56 204 VAL A C 1
ATOM 1644 O O . VAL A 1 204 ? -2.420 14.259 28.125 1.00 77.56 204 VAL A O 1
ATOM 1647 N N . ASP A 1 205 ? -1.912 13.564 26.036 1.00 74.25 205 ASP A N 1
ATOM 1648 C CA . ASP A 1 205 ? -2.674 12.319 25.996 1.00 74.25 205 ASP A CA 1
ATOM 1649 C C . ASP A 1 205 ? -2.222 11.455 24.797 1.00 74.25 205 ASP A C 1
ATOM 1651 O O . ASP A 1 205 ? -1.282 11.773 24.067 1.00 74.25 205 ASP A O 1
ATOM 1655 N N . GLU A 1 206 ? -2.869 10.310 24.625 1.00 79.06 206 GLU A N 1
ATOM 1656 C CA . GLU A 1 206 ? -2.653 9.337 23.560 1.00 79.06 206 GLU A CA 1
ATOM 1657 C C . GLU A 1 206 ? -3.285 9.705 22.211 1.00 79.06 206 GLU A C 1
ATOM 1659 O O . GLU A 1 206 ? -2.976 9.065 21.199 1.00 79.06 206 GLU A O 1
ATOM 1664 N N . HIS A 1 207 ? -4.138 10.731 22.166 1.00 87.06 207 HIS A N 1
ATOM 1665 C CA . HIS A 1 207 ? -5.008 11.010 21.029 1.00 87.06 207 HIS A CA 1
ATOM 1666 C C . HIS A 1 207 ? -4.211 11.301 19.758 1.00 87.06 207 HIS A C 1
ATOM 1668 O O . HIS A 1 207 ? -4.352 10.591 18.758 1.00 87.06 207 HIS A O 1
ATOM 1674 N N . HIS A 1 208 ? -3.324 12.300 19.813 1.00 84.81 208 HIS A N 1
ATOM 1675 C CA . HIS A 1 208 ? -2.567 12.754 18.644 1.00 84.81 208 HIS A CA 1
ATOM 1676 C C . HIS A 1 208 ? -1.639 11.663 18.111 1.00 84.81 208 HIS A C 1
ATOM 1678 O O . HIS A 1 208 ? -1.514 11.480 16.902 1.00 84.81 208 HIS A O 1
ATOM 1684 N N . SER A 1 209 ? -1.017 10.889 19.004 1.00 84.38 209 SER A N 1
ATOM 1685 C CA . SER A 1 209 ? -0.099 9.817 18.611 1.00 84.38 209 SER A CA 1
ATOM 1686 C C . SER A 1 209 ? -0.826 8.681 17.889 1.00 84.38 209 SER A C 1
ATOM 1688 O O . SER A 1 209 ? -0.341 8.206 16.859 1.00 84.38 209 SER A O 1
ATOM 1690 N N . ILE A 1 210 ? -1.999 8.263 18.378 1.00 86.19 210 ILE A N 1
ATOM 1691 C CA . ILE A 1 210 ? -2.808 7.216 17.735 1.00 86.19 210 ILE A CA 1
ATOM 1692 C C . ILE A 1 210 ? -3.376 7.718 16.401 1.00 86.19 210 ILE A C 1
ATOM 1694 O O . ILE A 1 210 ? -3.264 7.023 15.386 1.00 86.19 210 ILE A O 1
ATOM 1698 N N . GLU A 1 211 ? -3.956 8.922 16.386 1.00 87.62 211 GLU A N 1
ATOM 1699 C CA . GLU A 1 211 ? -4.547 9.522 15.188 1.00 87.62 211 GLU A CA 1
ATOM 1700 C C . GLU A 1 211 ? -3.499 9.706 14.087 1.00 87.62 211 GLU A C 1
ATOM 1702 O O . GLU A 1 211 ? -3.674 9.216 12.967 1.00 87.62 211 GLU A O 1
ATOM 1707 N N . ASP A 1 212 ? -2.380 10.358 14.400 1.00 85.69 212 ASP A N 1
ATOM 1708 C CA . ASP A 1 212 ? -1.350 10.639 13.409 1.00 85.69 212 ASP A CA 1
ATOM 1709 C C . ASP A 1 212 ? -0.669 9.349 12.921 1.00 85.69 212 ASP A C 1
ATOM 1711 O O . ASP A 1 212 ? -0.281 9.272 11.750 1.00 85.69 212 ASP A O 1
ATOM 1715 N N . THR A 1 213 ? -0.577 8.307 13.759 1.00 87.19 213 THR A N 1
ATOM 1716 C CA . THR A 1 213 ? -0.103 6.975 13.337 1.00 87.19 213 THR A CA 1
ATOM 1717 C C . THR A 1 213 ? -1.058 6.349 12.323 1.00 87.19 213 THR A C 1
ATOM 1719 O O . THR A 1 213 ? -0.611 5.843 11.290 1.00 87.19 213 THR A O 1
ATOM 1722 N N . ALA A 1 214 ? -2.371 6.432 12.560 1.00 88.69 214 ALA A N 1
ATOM 1723 C CA . ALA A 1 214 ? -3.383 5.949 11.623 1.00 88.69 214 ALA A CA 1
ATOM 1724 C C . ALA A 1 214 ? -3.331 6.696 10.284 1.00 88.69 214 ALA A C 1
ATOM 1726 O O . ALA A 1 214 ? -3.381 6.078 9.215 1.00 88.69 214 ALA A O 1
ATOM 1727 N N . ILE A 1 215 ? -3.175 8.024 10.341 1.00 81.31 215 ILE A N 1
ATOM 1728 C CA . ILE A 1 215 ? -3.027 8.879 9.161 1.00 81.31 215 ILE A CA 1
ATOM 1729 C C . ILE A 1 215 ? -1.766 8.491 8.384 1.00 81.31 215 ILE A C 1
ATOM 1731 O O . ILE A 1 215 ? -1.815 8.293 7.168 1.00 81.31 215 ILE A O 1
ATOM 1735 N N . ALA A 1 216 ? -0.628 8.350 9.067 1.00 81.50 216 ALA A N 1
ATOM 1736 C CA . ALA A 1 216 ? 0.628 7.966 8.436 1.00 81.50 216 ALA A CA 1
ATOM 1737 C C . ALA A 1 216 ? 0.519 6.593 7.755 1.00 81.50 216 ALA A C 1
ATOM 1739 O O . ALA A 1 216 ? 0.919 6.455 6.596 1.00 81.50 216 ALA A O 1
ATOM 1740 N N . LEU A 1 217 ? -0.082 5.607 8.430 1.00 85.56 217 LEU A N 1
ATOM 1741 C CA . LEU A 1 217 ? -0.304 4.265 7.889 1.00 85.56 217 LEU A CA 1
ATOM 1742 C C . LEU A 1 217 ? -1.238 4.273 6.677 1.00 85.56 217 LEU A C 1
ATOM 1744 O O . LEU A 1 217 ? -0.919 3.659 5.658 1.00 85.56 217 LEU A O 1
ATOM 1748 N N . GLY A 1 218 ? -2.359 4.992 6.743 1.00 81.12 218 GLY A N 1
ATOM 1749 C CA . GLY A 1 218 ? -3.305 5.076 5.631 1.00 81.12 218 GLY A CA 1
ATOM 1750 C C . GLY A 1 218 ? -2.714 5.786 4.408 1.00 81.12 218 GLY A C 1
ATOM 1751 O O . GLY A 1 218 ? -2.896 5.324 3.280 1.00 81.12 218 GLY A O 1
ATOM 1752 N N . ILE A 1 219 ? -1.928 6.851 4.614 1.00 80.75 219 ILE A N 1
ATOM 1753 C CA . ILE A 1 219 ? -1.188 7.525 3.536 1.00 80.75 219 ILE A CA 1
ATOM 1754 C C . ILE A 1 219 ? -0.157 6.575 2.926 1.00 80.75 219 ILE A C 1
ATOM 1756 O O . ILE A 1 219 ? -0.048 6.503 1.700 1.00 80.75 219 ILE A O 1
ATOM 1760 N N . ALA A 1 220 ? 0.601 5.857 3.758 1.00 79.12 220 ALA A N 1
ATOM 1761 C CA . ALA A 1 220 ? 1.622 4.921 3.306 1.00 79.12 220 ALA A CA 1
ATOM 1762 C C . ALA A 1 220 ? 1.015 3.778 2.480 1.00 79.12 220 ALA A C 1
ATOM 1764 O O . ALA A 1 220 ? 1.495 3.469 1.386 1.00 79.12 220 ALA A O 1
ATOM 1765 N N . LEU A 1 221 ? -0.102 3.215 2.948 1.00 83.62 221 LEU A N 1
ATOM 1766 C CA . LEU A 1 221 ? -0.865 2.227 2.200 1.00 83.62 221 LEU A CA 1
ATOM 1767 C C . LEU A 1 221 ? -1.367 2.810 0.873 1.00 83.62 221 LEU A C 1
ATOM 1769 O O . LEU A 1 221 ? -1.045 2.275 -0.179 1.00 83.62 221 LEU A O 1
ATOM 1773 N N . SER A 1 222 ? -2.080 3.936 0.889 1.00 81.31 222 SER A N 1
ATOM 1774 C CA . SER A 1 222 ? -2.599 4.581 -0.328 1.00 81.31 222 SER A CA 1
ATOM 1775 C C . SER A 1 222 ? -1.499 4.829 -1.368 1.00 81.31 222 SER A C 1
ATOM 1777 O O . SER A 1 222 ? -1.641 4.478 -2.542 1.00 81.31 222 SER A O 1
ATOM 1779 N N . LYS A 1 223 ? -0.346 5.348 -0.927 1.00 75.94 223 LYS A N 1
ATOM 1780 C CA . LYS A 1 223 ? 0.802 5.639 -1.795 1.00 75.94 223 LYS A CA 1
ATOM 1781 C C . LYS A 1 223 ? 1.520 4.393 -2.314 1.00 75.94 223 LYS A C 1
ATOM 1783 O O . LYS A 1 223 ? 2.083 4.466 -3.404 1.00 75.94 223 LYS A O 1
ATOM 1788 N N . SER A 1 224 ? 1.486 3.270 -1.594 1.00 74.62 224 SER A N 1
ATOM 1789 C CA . SER A 1 224 ? 2.023 1.985 -2.080 1.00 74.62 224 SER A CA 1
ATOM 1790 C C . SER A 1 224 ? 1.095 1.275 -3.083 1.00 74.62 224 SER A C 1
ATOM 1792 O O . SER A 1 224 ? 1.527 0.376 -3.800 1.00 74.62 224 SER A O 1
ATOM 1794 N N . LEU A 1 225 ? -0.169 1.698 -3.213 1.00 74.19 225 LEU A N 1
ATOM 1795 C CA . LEU A 1 225 ? -1.175 1.065 -4.083 1.00 74.19 225 LEU A CA 1
ATOM 1796 C C . LEU A 1 225 ? -1.452 1.830 -5.389 1.00 74.19 225 LEU A C 1
ATOM 1798 O O . LEU A 1 225 ? -2.580 1.818 -5.880 1.00 74.19 225 LEU A O 1
ATOM 1802 N N . LYS A 1 226 ? -0.429 2.476 -5.974 1.00 66.75 226 LYS A N 1
ATOM 1803 C CA . LYS A 1 226 ? -0.558 3.363 -7.154 1.00 66.75 226 LYS A CA 1
ATOM 1804 C C . LYS A 1 226 ? -1.372 2.776 -8.319 1.00 66.75 226 LYS A C 1
ATOM 1806 O O . LYS A 1 226 ? -2.193 3.487 -8.886 1.00 66.75 226 LYS A O 1
ATOM 1811 N N . ASP A 1 227 ? -1.146 1.513 -8.684 1.00 71.88 227 ASP A N 1
ATOM 1812 C CA . ASP A 1 227 ? -1.949 0.799 -9.687 1.00 71.88 227 ASP A CA 1
ATOM 1813 C C . ASP A 1 227 ? -2.781 -0.286 -9.005 1.00 71.88 227 ASP A C 1
ATOM 1815 O O . ASP A 1 227 ? -2.213 -1.197 -8.406 1.00 71.88 227 ASP A O 1
ATOM 1819 N N . LYS A 1 228 ? -4.110 -0.221 -9.119 1.00 74.81 228 LYS A N 1
ATOM 1820 C CA . LYS A 1 228 ? -5.037 -1.162 -8.471 1.00 74.81 228 LYS A CA 1
ATOM 1821 C C . LYS A 1 228 ? -5.506 -2.309 -9.377 1.00 74.81 228 LYS A C 1
ATOM 1823 O O . LYS A 1 228 ? -6.356 -3.108 -8.980 1.00 74.81 228 LYS A O 1
ATOM 1828 N N . ARG A 1 229 ? -4.989 -2.407 -10.606 1.00 75.44 229 ARG A N 1
ATOM 1829 C CA . ARG A 1 229 ? -5.353 -3.473 -11.551 1.00 75.44 229 ARG A CA 1
ATOM 1830 C C . ARG A 1 229 ? -4.950 -4.852 -11.034 1.00 75.44 229 ARG A C 1
ATOM 1832 O O . ARG A 1 229 ? -3.882 -5.032 -10.440 1.00 75.44 229 ARG A O 1
ATOM 1839 N N . GLY A 1 230 ? -5.843 -5.818 -11.245 1.00 73.62 230 GLY A N 1
ATOM 1840 C CA . GLY A 1 230 ? -5.671 -7.207 -10.820 1.00 73.62 230 GLY A CA 1
ATOM 1841 C C . GLY A 1 230 ? -5.836 -7.468 -9.320 1.00 73.62 230 GLY A C 1
ATOM 1842 O O . GLY A 1 230 ? -5.687 -8.616 -8.911 1.00 73.62 230 GLY A O 1
ATOM 1843 N N . MET A 1 231 ? -6.133 -6.459 -8.495 1.00 80.69 231 MET A N 1
ATOM 1844 C CA . MET A 1 231 ? -6.370 -6.641 -7.057 1.00 80.69 231 MET A CA 1
ATOM 1845 C C . MET A 1 231 ? -7.718 -7.318 -6.772 1.00 80.69 231 MET A C 1
ATOM 1847 O O . MET A 1 231 ? -8.700 -7.059 -7.468 1.00 80.69 231 MET A O 1
ATOM 1851 N N . ALA A 1 232 ? -7.800 -8.128 -5.710 1.00 81.44 232 ALA A N 1
ATOM 1852 C CA . ALA A 1 232 ? -9.062 -8.762 -5.308 1.00 81.44 232 ALA A CA 1
ATOM 1853 C C . ALA A 1 232 ? -10.113 -7.760 -4.797 1.00 81.44 232 ALA A C 1
ATOM 1855 O O . ALA A 1 232 ? -11.306 -8.061 -4.837 1.00 81.44 232 ALA A O 1
ATOM 1856 N N . ARG A 1 233 ? -9.678 -6.574 -4.338 1.00 74.19 233 ARG A N 1
ATOM 1857 C CA . ARG A 1 233 ? -10.497 -5.427 -3.893 1.00 74.19 233 ARG A CA 1
ATOM 1858 C C . ARG A 1 233 ? -11.306 -5.630 -2.600 1.00 74.19 233 ARG A C 1
ATOM 1860 O O . ARG A 1 233 ? -11.424 -4.667 -1.845 1.00 74.19 233 ARG A O 1
ATOM 1867 N N . TYR A 1 234 ? -11.811 -6.835 -2.331 1.00 75.00 234 TYR A N 1
ATOM 1868 C CA . TYR A 1 234 ? -12.722 -7.156 -1.221 1.00 75.00 234 TYR A CA 1
ATOM 1869 C C . TYR A 1 234 ? -12.191 -8.284 -0.314 1.00 75.00 234 TYR A C 1
ATOM 1871 O O . TYR A 1 234 ? -11.399 -9.109 -0.760 1.00 75.00 234 TYR A O 1
ATOM 1879 N N . GLY A 1 235 ? -12.690 -8.376 0.926 1.00 67.00 235 GLY A N 1
ATOM 1880 C CA . GLY A 1 235 ? -12.485 -9.514 1.843 1.00 67.00 235 GLY A CA 1
ATOM 1881 C C . GLY A 1 235 ? -13.517 -9.539 2.987 1.00 67.00 235 GLY A C 1
ATOM 1882 O O . GLY A 1 235 ? -14.223 -8.544 3.170 1.00 67.00 235 GLY A O 1
ATOM 1883 N N . PHE A 1 236 ? -13.642 -10.667 3.713 1.00 76.12 236 PHE A N 1
ATOM 1884 C CA . PHE A 1 236 ? -14.620 -10.838 4.806 1.00 76.12 236 PHE A 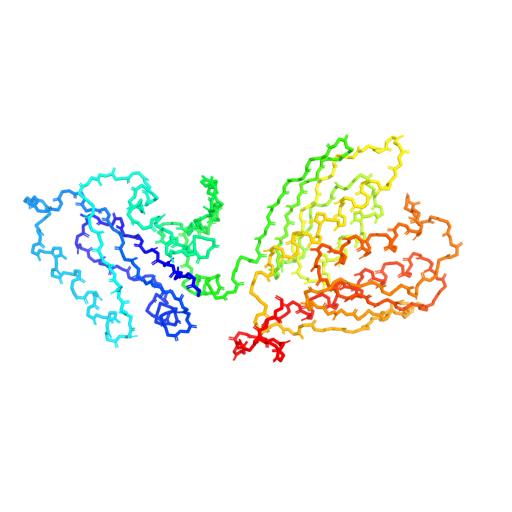CA 1
ATOM 1885 C C . PHE A 1 236 ? -14.228 -11.867 5.901 1.00 76.12 236 PHE A C 1
ATOM 1887 O O . PHE A 1 236 ? -13.582 -12.863 5.595 1.00 76.12 236 PHE A O 1
ATOM 1894 N N . LEU A 1 237 ? -14.715 -11.609 7.132 1.00 76.50 237 LEU A N 1
ATOM 1895 C CA . LEU A 1 237 ? -14.902 -12.465 8.337 1.00 76.50 237 LEU A CA 1
ATOM 1896 C C . LEU A 1 237 ? -13.689 -13.207 8.956 1.00 76.50 237 LEU A C 1
ATOM 1898 O O . LEU A 1 237 ? -12.932 -13.887 8.271 1.00 76.50 237 LEU A O 1
ATOM 1902 N N . LEU A 1 238 ? -13.573 -13.154 10.295 1.00 81.75 238 LEU A N 1
ATOM 1903 C CA . LEU A 1 238 ? -12.604 -13.920 11.095 1.00 81.75 238 LEU A CA 1
ATOM 1904 C C . LEU A 1 238 ? -13.164 -14.271 12.500 1.00 81.75 238 LEU A C 1
ATOM 1906 O O . LEU A 1 238 ? -13.605 -13.366 13.211 1.00 81.75 238 LEU A O 1
ATOM 1910 N N . PRO A 1 239 ? -13.137 -15.551 12.931 1.00 67.31 239 PRO A N 1
ATOM 1911 C CA . PRO A 1 239 ? -13.416 -15.951 14.316 1.00 67.31 239 PRO A CA 1
ATOM 1912 C C . PRO A 1 239 ? -12.135 -16.037 15.176 1.00 67.31 239 PRO A C 1
ATOM 1914 O O . PRO A 1 239 ? -11.086 -16.450 14.677 1.00 67.31 239 PRO A O 1
ATOM 1917 N N . MET A 1 240 ? -12.226 -15.700 16.469 1.00 76.44 240 MET A N 1
ATOM 1918 C CA . MET A 1 240 ? -11.151 -15.874 17.461 1.00 76.44 240 MET A CA 1
ATOM 1919 C C . MET A 1 240 ? -11.732 -16.077 18.870 1.00 76.44 240 MET A C 1
ATOM 1921 O O . MET A 1 240 ? -12.333 -15.163 19.420 1.00 76.44 240 MET A O 1
ATOM 1925 N N . ASP A 1 241 ? -11.527 -17.250 19.471 1.00 85.88 241 ASP A N 1
ATOM 1926 C CA . ASP A 1 241 ? -12.073 -17.627 20.786 1.00 85.88 241 ASP A CA 1
ATOM 1927 C C . ASP A 1 241 ? -13.587 -17.362 20.921 1.00 85.88 241 ASP A C 1
ATOM 1929 O O . ASP A 1 241 ? -14.381 -17.922 20.164 1.00 85.88 241 ASP A O 1
ATOM 1933 N N . ASP A 1 242 ? -13.996 -16.532 21.887 1.00 82.75 242 ASP A N 1
ATOM 1934 C CA . ASP A 1 242 ? -15.382 -16.118 22.119 1.00 82.75 242 ASP A CA 1
ATOM 1935 C C . ASP A 1 242 ? -15.852 -14.999 21.175 1.00 82.75 242 ASP A C 1
ATOM 1937 O O . ASP A 1 242 ? -16.989 -14.541 21.291 1.00 82.75 242 ASP A O 1
ATOM 1941 N N . ILE A 1 243 ? -14.987 -14.556 20.256 1.00 90.25 243 ILE A N 1
ATOM 1942 C CA . ILE A 1 243 ? -15.211 -13.401 19.392 1.00 90.25 243 ILE A CA 1
ATOM 1943 C C . ILE A 1 243 ? -15.503 -13.823 17.953 1.00 90.25 243 ILE A C 1
ATOM 1945 O O . ILE A 1 243 ? -14.755 -14.580 17.325 1.00 90.25 243 ILE A O 1
ATOM 1949 N N . LEU A 1 244 ? -16.552 -13.231 17.383 1.00 88.19 244 LEU A N 1
ATOM 1950 C CA . LEU A 1 244 ? -16.802 -13.232 15.947 1.00 88.19 244 LEU A CA 1
ATOM 1951 C C . LEU A 1 244 ? -16.644 -11.813 15.406 1.00 88.19 244 LEU A C 1
ATOM 1953 O O . LEU A 1 244 ? -17.381 -10.911 15.804 1.00 88.19 244 LEU A O 1
ATOM 1957 N N . VAL A 1 245 ? -15.718 -11.625 14.462 1.00 90.31 245 VAL A N 1
ATOM 1958 C CA . VAL A 1 245 ? -15.528 -10.343 13.780 1.00 90.31 245 VAL A CA 1
ATOM 1959 C C . VAL A 1 245 ? -15.881 -10.461 12.307 1.00 90.31 245 VAL A C 1
ATOM 1961 O O . VAL A 1 245 ? -15.406 -11.330 11.575 1.00 90.31 245 VAL A O 1
ATOM 1964 N N . GLN A 1 246 ? -16.671 -9.505 11.844 1.00 92.94 246 GLN A N 1
ATOM 1965 C CA . GLN A 1 246 ? -16.919 -9.238 10.441 1.00 92.94 246 GLN A CA 1
ATOM 1966 C C . GLN A 1 246 ? -16.275 -7.909 10.070 1.00 92.94 246 GLN A C 1
ATOM 1968 O O . GLN A 1 246 ? -16.666 -6.855 10.569 1.00 92.94 246 GLN A O 1
ATOM 1973 N N . VAL A 1 247 ? -15.298 -7.970 9.167 1.00 93.88 247 VAL A N 1
ATOM 1974 C CA . VAL A 1 247 ? -14.718 -6.791 8.523 1.00 93.88 247 VAL A CA 1
ATOM 1975 C C . VAL A 1 247 ? -15.041 -6.855 7.044 1.00 93.88 247 VAL A C 1
ATOM 1977 O O . VAL A 1 247 ? -14.747 -7.863 6.410 1.00 93.88 247 VAL A O 1
ATOM 1980 N N . ALA A 1 248 ? -15.629 -5.797 6.493 1.00 92.56 248 ALA A N 1
ATOM 1981 C CA . ALA A 1 248 ? -15.744 -5.617 5.051 1.00 92.56 248 ALA A CA 1
ATOM 1982 C C . ALA A 1 248 ? -14.913 -4.406 4.621 1.00 92.56 248 ALA A C 1
ATOM 1984 O O . ALA A 1 248 ? -15.022 -3.326 5.204 1.00 92.56 248 ALA A O 1
ATOM 1985 N N . LEU A 1 249 ? -14.089 -4.608 3.594 1.00 92.81 249 LEU A N 1
ATOM 1986 C CA . LEU A 1 249 ? -13.191 -3.606 3.025 1.00 92.81 249 LEU A CA 1
ATOM 1987 C C . LEU A 1 249 ? -13.489 -3.418 1.536 1.00 92.81 249 LEU A C 1
ATOM 1989 O O . LEU A 1 249 ? -13.610 -4.397 0.800 1.00 92.81 249 LEU A O 1
ATOM 1993 N N . ASP A 1 250 ? -13.535 -2.162 1.094 1.00 91.75 250 ASP A N 1
ATOM 1994 C CA . ASP A 1 250 ? -13.478 -1.778 -0.321 1.00 91.75 250 ASP A CA 1
ATOM 1995 C C . ASP A 1 250 ? -12.378 -0.728 -0.531 1.00 91.75 250 ASP A C 1
ATOM 1997 O O . ASP A 1 250 ? -12.520 0.425 -0.109 1.00 91.75 250 ASP A O 1
ATOM 2001 N N . LEU A 1 251 ? -11.306 -1.100 -1.244 1.00 88.38 251 LEU A N 1
ATOM 2002 C CA . LEU A 1 251 ? -10.222 -0.201 -1.687 1.00 88.38 251 LEU A CA 1
ATOM 2003 C C . LEU A 1 251 ? -10.630 0.657 -2.905 1.00 88.38 251 LEU A C 1
ATOM 2005 O O . LEU A 1 251 ? -9.868 0.865 -3.855 1.00 88.38 251 LEU A O 1
ATOM 2009 N N . GLY A 1 252 ? -11.865 1.153 -2.872 1.00 85.56 252 GLY A N 1
ATOM 2010 C CA . GLY A 1 252 ? -12.563 1.765 -3.997 1.00 85.56 252 GLY A CA 1
ATOM 2011 C C . GLY A 1 252 ? -12.302 3.259 -4.219 1.00 85.56 252 GLY A C 1
ATOM 2012 O O . GLY A 1 252 ? -13.011 3.859 -5.025 1.00 85.56 252 GLY A O 1
ATOM 2013 N N . GLY A 1 253 ? -11.374 3.878 -3.481 1.00 85.38 253 GLY A N 1
ATOM 2014 C CA . GLY A 1 253 ? -11.016 5.296 -3.644 1.00 85.38 253 GLY A CA 1
ATOM 2015 C C . GLY A 1 253 ? -11.976 6.290 -2.978 1.00 85.38 253 GLY A C 1
ATOM 2016 O O . GLY A 1 253 ? -11.939 7.482 -3.271 1.00 85.38 253 GLY A O 1
ATOM 2017 N N . ARG A 1 254 ? -12.858 5.829 -2.085 1.00 88.50 254 ARG A N 1
ATOM 2018 C CA . ARG A 1 254 ? -13.800 6.666 -1.323 1.00 88.50 254 ARG A CA 1
ATOM 2019 C C . ARG A 1 254 ? -13.741 6.282 0.143 1.00 88.50 254 ARG A C 1
ATOM 2021 O O . ARG A 1 254 ? -13.739 5.089 0.431 1.00 88.50 254 ARG A O 1
ATOM 2028 N N . SER A 1 255 ? -13.743 7.277 1.024 1.00 93.81 255 SER A N 1
ATOM 2029 C CA . SER A 1 255 ? -13.737 7.052 2.468 1.00 93.81 255 SER A CA 1
ATOM 2030 C C . SER A 1 255 ? -15.146 6.832 3.015 1.00 93.81 255 SER A C 1
ATOM 2032 O O . SER A 1 255 ? -16.055 7.614 2.723 1.00 93.81 255 SER A O 1
ATOM 2034 N N . ASN A 1 256 ? -15.299 5.794 3.837 1.00 96.31 256 ASN A N 1
ATOM 2035 C CA . ASN A 1 256 ? -16.413 5.649 4.767 1.00 96.31 256 ASN A CA 1
ATOM 2036 C C . ASN A 1 256 ? -16.036 4.684 5.900 1.00 96.31 256 ASN A C 1
ATOM 2038 O O . ASN A 1 256 ? -15.365 3.682 5.652 1.00 96.31 256 ASN A O 1
ATOM 2042 N N . LEU A 1 257 ? -16.543 4.924 7.110 1.00 97.38 257 LEU A N 1
ATOM 2043 C CA . LEU A 1 257 ? -16.429 3.990 8.230 1.00 97.38 257 LEU A CA 1
ATOM 2044 C C . LEU A 1 257 ? -17.813 3.703 8.812 1.00 97.38 257 LEU A C 1
ATOM 2046 O O . LEU A 1 257 ? -18.524 4.623 9.210 1.00 97.38 257 LEU A O 1
ATOM 2050 N N . ILE A 1 258 ? -18.155 2.422 8.928 1.00 97.44 258 ILE A N 1
ATOM 2051 C CA . ILE A 1 258 ? -19.259 1.933 9.754 1.00 97.44 258 ILE A CA 1
ATOM 2052 C C . ILE A 1 258 ? -18.668 1.099 10.888 1.00 97.44 258 ILE A C 1
ATOM 2054 O O . ILE A 1 258 ? -18.107 0.030 10.653 1.00 97.44 258 ILE A O 1
ATOM 2058 N N . TRP A 1 259 ? -18.810 1.581 12.119 1.00 97.06 259 TRP A N 1
ATOM 2059 C CA . TRP A 1 259 ? -18.285 0.928 13.314 1.00 97.06 259 TRP A CA 1
ATOM 2060 C C . TRP A 1 259 ? -19.428 0.367 14.163 1.00 97.06 259 TRP A C 1
ATOM 2062 O O . TRP A 1 259 ? -20.207 1.128 14.729 1.00 97.06 259 TRP A O 1
ATOM 2072 N N . LYS A 1 260 ? -19.548 -0.963 14.225 1.00 96.31 260 LYS A N 1
ATOM 2073 C CA . LYS A 1 260 ? -20.477 -1.689 15.109 1.00 96.31 260 LYS A CA 1
ATOM 2074 C C . LYS A 1 260 ? -19.698 -2.636 16.022 1.00 96.31 260 LYS A C 1
ATOM 2076 O O . LYS A 1 260 ? -19.826 -3.857 15.934 1.00 96.31 260 LYS A O 1
ATOM 2081 N N . ALA A 1 261 ? -18.824 -2.064 16.837 1.00 93.12 261 ALA A N 1
ATOM 2082 C CA . ALA A 1 261 ? -18.072 -2.788 17.850 1.00 93.12 261 ALA A CA 1
ATOM 2083 C C . ALA A 1 261 ? -18.121 -1.985 19.150 1.00 93.12 261 ALA A C 1
ATOM 2085 O O . ALA A 1 261 ? -17.444 -0.964 19.284 1.00 93.12 261 ALA A O 1
ATOM 2086 N N . ASP A 1 262 ? -18.960 -2.444 20.072 1.00 91.94 262 ASP A N 1
ATOM 2087 C CA . ASP A 1 262 ? -19.141 -1.814 21.372 1.00 91.94 262 ASP A CA 1
ATOM 2088 C C . ASP A 1 262 ? -18.138 -2.389 22.379 1.00 91.94 262 ASP A C 1
ATOM 2090 O O . ASP A 1 262 ? -17.881 -3.601 22.419 1.00 91.94 262 ASP A O 1
ATOM 2094 N N . PHE A 1 263 ? -17.576 -1.501 23.195 1.00 93.50 263 PHE A N 1
ATOM 2095 C CA . PHE A 1 263 ? -16.628 -1.830 24.252 1.00 93.50 263 PHE A CA 1
ATOM 2096 C C . PHE A 1 263 ? -17.206 -1.409 25.601 1.00 93.50 263 PHE A C 1
ATOM 2098 O O . PHE A 1 263 ? -17.660 -0.278 25.752 1.00 93.50 263 PHE A O 1
ATOM 2105 N N . GLU A 1 264 ? -17.177 -2.303 26.589 1.00 93.00 264 GLU A N 1
ATOM 2106 C CA . GLU A 1 264 ? -17.653 -2.000 27.946 1.00 93.00 264 GLU A CA 1
ATOM 2107 C C . GLU A 1 264 ? -16.563 -1.371 28.821 1.00 93.00 264 GLU A C 1
ATOM 2109 O O . GLU A 1 264 ? -16.851 -0.668 29.791 1.00 93.00 264 GLU A O 1
ATOM 2114 N N . ARG A 1 265 ? -15.290 -1.627 28.497 1.00 92.31 265 ARG A N 1
ATOM 2115 C CA . ARG A 1 265 ? -14.151 -1.024 29.194 1.00 92.31 265 ARG A CA 1
ATOM 2116 C C . ARG A 1 265 ? -13.863 0.368 28.652 1.00 92.31 265 ARG A C 1
ATOM 2118 O O . ARG A 1 265 ? -13.890 0.591 27.447 1.00 92.31 265 ARG A O 1
ATOM 2125 N N . GLU A 1 266 ? -13.473 1.266 29.548 1.00 92.50 266 GLU A N 1
ATOM 2126 C CA . GLU A 1 266 ? -12.977 2.595 29.181 1.00 92.50 266 GLU A CA 1
ATOM 2127 C C . GLU A 1 266 ? -11.634 2.509 28.442 1.00 92.50 266 GLU A C 1
ATOM 2129 O O . GLU A 1 266 ? -11.424 3.209 27.456 1.00 92.50 266 GLU A O 1
ATOM 2134 N N . LYS A 1 267 ? -10.739 1.608 28.879 1.00 91.94 267 LYS A N 1
ATOM 2135 C CA . LYS A 1 267 ? -9.416 1.390 28.276 1.00 91.94 267 LYS A CA 1
ATOM 2136 C C . LYS A 1 267 ? -9.066 -0.096 28.145 1.00 91.94 267 LYS A C 1
ATOM 2138 O O . LYS A 1 267 ? -9.479 -0.925 28.963 1.00 91.94 267 LYS A O 1
ATOM 2143 N N . ILE A 1 268 ? -8.258 -0.429 27.139 1.00 92.38 268 ILE A N 1
ATOM 2144 C CA . ILE A 1 268 ? -7.581 -1.724 26.984 1.00 92.38 268 ILE A CA 1
ATOM 2145 C C . ILE A 1 268 ? -6.077 -1.459 26.965 1.00 92.38 268 ILE A C 1
ATOM 2147 O O . ILE A 1 268 ? -5.567 -0.800 26.063 1.00 92.38 268 ILE A O 1
ATOM 2151 N N . GLY A 1 269 ? -5.373 -1.963 27.981 1.00 88.44 269 GLY A N 1
ATOM 2152 C CA . GLY A 1 269 ? -3.996 -1.545 28.227 1.00 88.44 269 GLY A CA 1
ATOM 2153 C C . GLY A 1 269 ? -3.952 -0.050 28.545 1.00 88.44 269 GLY A C 1
ATOM 2154 O O . GLY A 1 269 ? -4.641 0.416 29.451 1.00 88.44 269 GLY A O 1
ATOM 2155 N N . ASP A 1 270 ? -3.159 0.681 27.777 1.00 86.12 270 ASP A N 1
ATOM 2156 C CA . ASP A 1 270 ? -2.964 2.128 27.828 1.00 86.12 270 ASP A CA 1
ATOM 2157 C C . ASP A 1 270 ? -3.860 2.912 26.849 1.00 86.12 270 ASP A C 1
ATOM 2159 O O . ASP A 1 270 ? -3.817 4.138 26.837 1.00 86.12 270 ASP A O 1
ATOM 2163 N N . ILE A 1 271 ? -4.712 2.231 26.072 1.00 91.56 271 ILE A N 1
ATOM 2164 C CA . ILE A 1 271 ? -5.493 2.839 24.986 1.00 91.56 271 ILE A CA 1
ATOM 2165 C C . ILE A 1 271 ? -6.984 2.939 25.355 1.00 91.56 271 ILE A C 1
ATOM 2167 O O . ILE A 1 271 ? -7.597 1.907 25.654 1.00 91.56 271 ILE A O 1
ATOM 2171 N N . PRO A 1 272 ? -7.615 4.129 25.302 1.00 93.62 272 PRO A N 1
ATOM 2172 C CA . PRO A 1 272 ? -9.060 4.275 25.401 1.00 93.62 272 PRO A CA 1
ATOM 2173 C C . PRO A 1 272 ? -9.766 3.577 24.260 1.00 93.62 272 PRO A C 1
ATOM 2175 O O . PRO A 1 272 ? -9.347 3.649 23.106 1.00 93.62 272 PRO A O 1
ATOM 2178 N N . THR A 1 273 ? -10.882 2.935 24.567 1.00 94.12 273 THR A N 1
ATOM 2179 C CA . THR A 1 273 ? -11.608 2.131 23.582 1.00 94.12 273 THR A CA 1
ATOM 2180 C C . THR A 1 273 ? -12.205 2.962 22.447 1.00 94.12 273 THR A C 1
ATOM 2182 O O . THR A 1 273 ? -12.281 2.483 21.315 1.00 94.12 273 THR A O 1
ATOM 2185 N N . GLU A 1 274 ? -12.523 4.236 22.692 1.00 92.75 274 GLU A N 1
ATOM 2186 C CA . GLU A 1 274 ? -12.942 5.183 21.649 1.00 92.75 274 GLU A CA 1
ATOM 2187 C C . GLU A 1 274 ? -11.864 5.414 20.578 1.00 92.75 274 GLU A C 1
ATOM 2189 O O . GLU A 1 274 ? -12.181 5.612 19.399 1.00 92.75 274 GLU A O 1
ATOM 2194 N N . MET A 1 275 ? -10.583 5.296 20.948 1.00 94.81 275 MET A N 1
ATOM 2195 C CA . MET A 1 275 ? -9.477 5.547 20.029 1.00 94.81 275 MET A CA 1
ATOM 2196 C C . MET A 1 275 ? -9.360 4.484 18.937 1.00 94.81 275 MET A C 1
ATOM 2198 O O . MET A 1 275 ? -8.801 4.767 17.881 1.00 94.81 275 MET A O 1
ATOM 2202 N N . PHE A 1 276 ? -9.932 3.290 19.117 1.00 95.38 276 PHE A N 1
ATOM 2203 C CA . PHE A 1 276 ? -9.942 2.269 18.065 1.00 95.38 276 PHE A CA 1
ATOM 2204 C C . PHE A 1 276 ? -10.836 2.664 16.886 1.00 95.38 276 PHE A C 1
ATOM 2206 O O . PHE A 1 276 ? -10.428 2.536 15.730 1.00 95.38 276 PHE A O 1
ATOM 2213 N N . ALA A 1 277 ? -12.029 3.202 17.160 1.00 96.31 277 ALA A N 1
ATOM 2214 C CA . ALA A 1 277 ? -12.908 3.714 16.112 1.00 96.31 277 ALA A CA 1
ATOM 2215 C C . ALA A 1 277 ? -12.276 4.932 15.419 1.00 96.31 277 ALA A C 1
ATOM 2217 O O . ALA A 1 277 ? -12.285 5.011 14.187 1.00 96.31 277 ALA A O 1
ATOM 2218 N N . HIS A 1 278 ? -11.665 5.835 16.196 1.00 94.94 278 HIS A N 1
ATOM 2219 C CA . HIS A 1 278 ? -10.917 6.978 15.665 1.00 94.94 278 HIS A CA 1
ATOM 2220 C C . HIS A 1 278 ? -9.737 6.546 14.784 1.00 94.94 278 HIS A C 1
ATOM 2222 O O . HIS A 1 278 ? -9.605 7.054 13.674 1.00 94.94 278 HIS A O 1
ATOM 2228 N N . PHE A 1 279 ? -8.945 5.552 15.198 1.00 96.19 279 PHE A N 1
ATOM 2229 C CA . PHE A 1 279 ? -7.848 4.998 14.400 1.00 96.19 279 PHE A CA 1
ATOM 2230 C C . PHE A 1 279 ? -8.339 4.541 13.020 1.00 96.19 279 PHE A C 1
ATOM 2232 O O . PHE A 1 279 ? -7.827 4.985 11.991 1.00 96.19 279 PHE A O 1
ATOM 2239 N N . PHE A 1 280 ? -9.377 3.701 12.961 1.00 97.06 280 PHE A N 1
ATOM 2240 C CA . PHE A 1 280 ? -9.890 3.218 11.676 1.00 97.06 280 PHE A CA 1
ATOM 2241 C C . PHE A 1 280 ? -10.572 4.314 10.857 1.00 97.06 280 PHE A C 1
ATOM 2243 O O . PHE A 1 280 ? -10.526 4.264 9.624 1.00 97.06 280 PHE A O 1
ATOM 2250 N N . LYS A 1 281 ? -11.158 5.321 11.513 1.00 97.25 281 LYS A N 1
ATOM 2251 C CA . LYS A 1 281 ? -11.737 6.480 10.834 1.00 97.25 281 LYS A CA 1
ATOM 2252 C C . LYS A 1 281 ? -10.646 7.272 10.124 1.00 97.25 281 LYS A C 1
ATOM 2254 O O . LYS A 1 281 ? -10.702 7.401 8.899 1.00 97.25 281 LYS A O 1
ATOM 2259 N N . SER A 1 282 ? -9.623 7.686 10.864 1.00 94.12 282 SER A N 1
ATOM 2260 C CA . SER A 1 282 ? -8.487 8.445 10.346 1.00 94.12 282 SER A CA 1
ATOM 2261 C C . SER A 1 282 ? -7.730 7.671 9.268 1.00 94.12 282 SER A C 1
ATOM 2263 O O . SER A 1 282 ? -7.407 8.232 8.222 1.00 94.12 282 SER A O 1
ATOM 2265 N N . PHE A 1 283 ? -7.535 6.361 9.455 1.00 96.00 283 PHE A N 1
ATOM 2266 C CA . PHE A 1 283 ? -6.981 5.485 8.424 1.00 96.00 283 PHE A CA 1
ATOM 2267 C C . PHE A 1 283 ? -7.836 5.491 7.145 1.00 96.00 283 PHE A C 1
ATOM 2269 O O . PHE A 1 283 ? -7.305 5.727 6.061 1.00 96.00 283 PHE A O 1
ATOM 2276 N N . SER A 1 284 ? -9.153 5.261 7.248 1.00 95.75 284 SER A N 1
ATOM 2277 C CA . SER A 1 284 ? -10.049 5.168 6.082 1.00 95.75 284 SER A CA 1
ATOM 2278 C C . SER A 1 284 ? -10.114 6.459 5.262 1.00 95.75 284 SER A C 1
ATOM 2280 O O . SER A 1 284 ? -10.170 6.407 4.029 1.00 95.75 284 SER A O 1
ATOM 2282 N N . ASP A 1 285 ? -10.023 7.609 5.939 1.00 91.12 285 ASP A N 1
ATOM 2283 C CA . ASP A 1 285 ? -10.087 8.937 5.330 1.00 91.12 285 ASP A CA 1
ATOM 2284 C C . ASP A 1 285 ? -8.931 9.207 4.377 1.00 91.12 285 ASP A C 1
ATOM 2286 O O . ASP A 1 285 ? -9.137 9.770 3.300 1.00 91.12 285 ASP A O 1
ATOM 2290 N N . VAL A 1 286 ? -7.732 8.749 4.730 1.00 90.06 286 VAL A N 1
ATOM 2291 C CA . VAL A 1 286 ? -6.526 8.990 3.930 1.00 90.06 286 VAL A CA 1
ATOM 2292 C C . VAL A 1 286 ? -6.110 7.784 3.085 1.00 90.06 286 VAL A C 1
ATOM 2294 O O . VAL A 1 286 ? -5.428 7.945 2.072 1.00 90.06 286 VAL A O 1
ATOM 2297 N N . ALA A 1 287 ? -6.554 6.579 3.454 1.00 90.06 287 ALA A N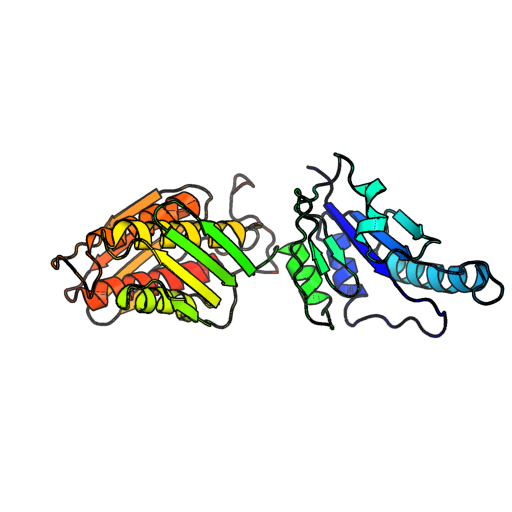 1
ATOM 2298 C CA . ALA A 1 287 ? -6.458 5.389 2.612 1.00 90.06 287 ALA A CA 1
ATOM 2299 C C . ALA A 1 287 ? -7.493 5.395 1.472 1.00 90.06 287 ALA A C 1
ATOM 2301 O O . ALA A 1 287 ? -7.371 4.614 0.527 1.00 90.06 287 ALA A O 1
ATOM 2302 N N . TYR A 1 288 ? -8.503 6.271 1.553 1.00 91.25 288 TYR A N 1
ATOM 2303 C CA . TYR A 1 288 ? -9.630 6.356 0.623 1.00 91.25 288 TYR A CA 1
ATOM 2304 C C . TYR A 1 288 ? -10.348 5.010 0.459 1.00 91.25 288 TYR A C 1
ATOM 2306 O O . TYR A 1 288 ? -10.589 4.538 -0.660 1.00 91.25 288 TYR A O 1
ATOM 2314 N N . CYS A 1 289 ? -10.680 4.371 1.581 1.00 93.75 289 CYS A N 1
ATOM 2315 C CA . CYS A 1 289 ? -11.339 3.069 1.596 1.00 93.75 289 CYS A CA 1
ATOM 2316 C C . CYS A 1 289 ? -12.629 3.071 2.420 1.00 93.75 289 CYS A C 1
ATOM 2318 O O . CYS A 1 289 ? -12.825 3.893 3.313 1.00 93.75 289 CYS A O 1
ATOM 2320 N N . ASN A 1 290 ? -13.523 2.133 2.100 1.00 95.75 290 ASN A N 1
ATOM 2321 C CA . ASN A 1 290 ? -14.721 1.897 2.901 1.00 95.75 290 ASN A CA 1
ATOM 2322 C C . ASN A 1 290 ? -14.432 0.742 3.852 1.00 95.75 290 ASN A C 1
ATOM 2324 O O . ASN A 1 290 ? -13.989 -0.319 3.404 1.00 95.75 290 ASN A O 1
ATOM 2328 N N . LEU A 1 291 ? -14.708 0.949 5.134 1.00 96.06 291 LEU A N 1
ATOM 2329 C CA . LEU A 1 291 ? -14.531 -0.033 6.192 1.00 96.06 291 LEU A CA 1
ATOM 2330 C C . LEU A 1 291 ? -15.827 -0.226 6.963 1.00 96.06 291 LEU A C 1
ATOM 2332 O O . LEU A 1 291 ? -16.472 0.733 7.381 1.00 96.06 291 LEU A O 1
ATOM 2336 N N . HIS A 1 292 ? -16.210 -1.481 7.150 1.00 96.62 292 HIS A N 1
ATOM 2337 C CA . HIS A 1 292 ? -17.348 -1.857 7.972 1.00 96.62 292 HIS A CA 1
ATOM 2338 C C . HIS A 1 292 ? -16.892 -2.901 8.980 1.00 96.62 292 HIS A C 1
ATOM 2340 O O . HIS A 1 292 ? -16.371 -3.940 8.582 1.00 96.62 292 HIS A O 1
ATOM 2346 N N . PHE A 1 293 ? -17.125 -2.631 10.258 1.00 95.62 293 PHE A N 1
ATOM 2347 C CA . PHE A 1 293 ? -16.827 -3.535 11.359 1.00 95.62 293 PHE A CA 1
ATOM 2348 C C . PHE A 1 293 ? -18.120 -3.942 12.055 1.00 95.62 293 PHE A C 1
ATOM 2350 O O . PHE A 1 293 ? -18.957 -3.088 12.349 1.00 95.62 293 PHE A O 1
ATOM 2357 N N . GLN A 1 294 ? -18.261 -5.231 12.344 1.00 95.12 294 GLN A N 1
ATOM 2358 C CA . GLN A 1 294 ? -19.256 -5.774 13.261 1.00 95.12 294 GLN A CA 1
ATOM 2359 C C . GLN A 1 294 ? -18.592 -6.838 14.130 1.00 95.12 294 GLN A C 1
ATOM 2361 O O . GLN A 1 294 ? -17.924 -7.724 13.599 1.00 95.12 294 GLN A O 1
ATOM 2366 N N . THR A 1 295 ? -18.764 -6.741 15.446 1.00 93.62 295 THR A N 1
ATOM 2367 C CA . THR A 1 295 ? -18.122 -7.651 16.404 1.00 93.62 295 THR A CA 1
ATOM 2368 C C . THR A 1 295 ? -19.123 -8.164 17.428 1.00 93.62 295 THR A C 1
ATO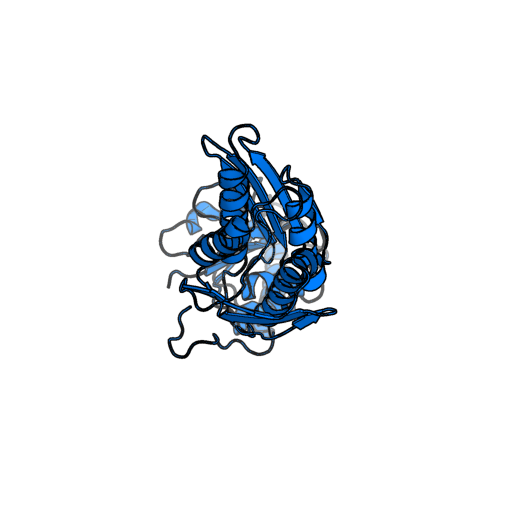M 2370 O O . THR A 1 295 ? -19.960 -7.406 17.910 1.00 93.62 295 THR A O 1
ATOM 2373 N N . GLU A 1 296 ? -19.011 -9.442 17.773 1.00 90.50 296 GLU A N 1
ATOM 2374 C CA . GLU A 1 296 ? -19.740 -10.099 18.860 1.00 90.50 296 GLU A CA 1
ATOM 2375 C C . GLU A 1 296 ? -18.738 -10.781 19.798 1.00 90.50 296 GLU A C 1
ATOM 2377 O O . GLU A 1 296 ? -17.709 -11.269 19.331 1.00 90.50 296 GLU A O 1
ATOM 2382 N N . GLY A 1 297 ? -19.034 -10.817 21.101 1.00 89.25 297 GLY A N 1
ATOM 2383 C CA . GLY A 1 297 ? -18.210 -11.467 22.127 1.00 89.25 297 GLY A CA 1
ATOM 2384 C C . GLY A 1 297 ? -17.990 -10.596 23.368 1.00 89.25 297 GLY A C 1
ATOM 2385 O O . GLY A 1 297 ? -18.365 -9.422 23.386 1.00 89.25 297 GLY A O 1
ATOM 2386 N N . ASN A 1 298 ? -17.405 -11.171 24.423 1.00 89.12 298 ASN A N 1
ATOM 2387 C CA . ASN A 1 298 ? -17.420 -10.560 25.759 1.00 89.12 298 ASN A CA 1
ATOM 2388 C C . ASN A 1 298 ? -16.046 -10.055 26.207 1.00 89.12 298 ASN A C 1
ATOM 2390 O O . ASN A 1 298 ? -15.951 -9.077 26.945 1.00 89.12 298 ASN A O 1
ATOM 2394 N N . ASN A 1 299 ? -14.961 -10.708 25.787 1.00 92.12 299 ASN A N 1
ATOM 2395 C CA . ASN A 1 299 ? -13.629 -10.271 26.184 1.00 92.12 299 ASN A CA 1
ATOM 2396 C C . ASN A 1 299 ? -13.157 -9.078 25.338 1.00 92.12 299 ASN A C 1
ATOM 2398 O O . ASN A 1 299 ? -12.851 -9.213 24.158 1.00 92.12 299 ASN A O 1
ATOM 2402 N N . GLU A 1 300 ? -13.041 -7.908 25.966 1.00 92.94 300 GLU A N 1
ATOM 2403 C CA . GLU A 1 300 ? -12.637 -6.656 25.312 1.00 92.94 300 GLU A CA 1
ATOM 2404 C C . GLU A 1 300 ? -11.269 -6.722 24.619 1.00 92.94 300 GLU A C 1
ATOM 2406 O O . GLU A 1 300 ? -11.113 -6.220 23.507 1.00 92.94 300 GLU A O 1
ATOM 2411 N N . HIS A 1 301 ? -10.287 -7.382 25.240 1.00 92.19 301 HIS A N 1
ATOM 2412 C CA . HIS A 1 301 ? -8.961 -7.558 24.644 1.00 92.19 301 HIS A CA 1
ATOM 2413 C C . HIS A 1 301 ? -9.040 -8.452 23.405 1.00 92.19 301 HIS A C 1
ATOM 2415 O O . HIS A 1 301 ? -8.519 -8.098 22.350 1.00 92.19 301 HIS A O 1
ATOM 2421 N N . HIS A 1 302 ? -9.759 -9.575 23.509 1.00 91.19 302 HIS A N 1
ATOM 2422 C CA . HIS A 1 302 ? -9.953 -10.466 22.369 1.00 91.19 302 HIS A CA 1
ATOM 2423 C C . HIS A 1 302 ? -10.719 -9.763 21.244 1.00 91.19 302 HIS A C 1
ATOM 2425 O O . HIS A 1 302 ? -10.379 -9.955 20.080 1.00 91.19 302 HIS A O 1
ATOM 2431 N N . LYS A 1 303 ? -11.717 -8.925 21.568 1.00 93.38 303 LYS A N 1
ATOM 2432 C CA . LYS A 1 303 ? -12.490 -8.165 20.575 1.00 93.38 303 LYS A CA 1
ATOM 2433 C C . LYS A 1 303 ? -11.578 -7.320 19.701 1.00 93.38 303 LYS A C 1
ATOM 2435 O O . LYS A 1 303 ? -11.610 -7.457 18.480 1.00 93.38 303 LYS A O 1
ATOM 2440 N N . ILE A 1 304 ? -10.747 -6.472 20.304 1.00 94.75 304 ILE A N 1
ATOM 2441 C CA . ILE A 1 304 ? -9.901 -5.570 19.520 1.00 94.75 304 ILE A CA 1
ATOM 2442 C C . ILE A 1 304 ? -8.782 -6.307 18.778 1.00 94.75 304 ILE A C 1
ATOM 2444 O O . ILE A 1 304 ? -8.522 -6.009 17.613 1.00 94.75 304 ILE A O 1
ATOM 2448 N N . GLU A 1 305 ? -8.168 -7.319 19.390 1.00 92.69 305 GLU A N 1
ATOM 2449 C CA . GLU A 1 305 ? -7.139 -8.118 18.723 1.00 92.69 305 GLU A CA 1
ATOM 2450 C C . GLU A 1 305 ? -7.730 -8.886 17.527 1.00 92.69 305 GLU A C 1
ATOM 2452 O O . GLU A 1 305 ? -7.159 -8.871 16.433 1.00 92.69 305 GLU A O 1
ATOM 2457 N N . ALA A 1 306 ? -8.921 -9.475 17.682 1.00 92.88 306 ALA A N 1
ATOM 2458 C CA . ALA A 1 306 ? -9.645 -10.113 16.588 1.00 92.88 306 ALA A CA 1
ATOM 2459 C C . ALA A 1 306 ? -10.016 -9.111 15.486 1.00 92.88 306 ALA A C 1
ATOM 2461 O O . ALA A 1 306 ? -9.903 -9.451 14.309 1.00 92.88 306 ALA A O 1
ATOM 2462 N N . ILE A 1 307 ? -10.398 -7.874 15.832 1.00 95.19 307 ILE A N 1
ATOM 2463 C CA . ILE A 1 307 ? -10.663 -6.801 14.859 1.00 95.19 307 ILE A CA 1
ATOM 2464 C C . ILE A 1 307 ? -9.425 -6.507 14.014 1.00 95.19 307 ILE A C 1
ATOM 2466 O O . ILE A 1 307 ? -9.520 -6.489 12.785 1.00 95.19 307 ILE A O 1
ATOM 2470 N N . PHE A 1 308 ? -8.261 -6.328 14.641 1.00 94.69 308 PHE A N 1
ATOM 2471 C CA . PHE A 1 308 ? -7.014 -6.056 13.924 1.00 94.69 308 PHE A CA 1
ATOM 2472 C C . PHE A 1 308 ? -6.567 -7.248 13.068 1.00 94.69 308 PHE A C 1
ATOM 2474 O O . PHE A 1 308 ? -6.194 -7.054 11.910 1.00 94.69 308 PHE A O 1
ATOM 2481 N N . LYS A 1 309 ? -6.688 -8.485 13.567 1.00 92.31 309 LYS A N 1
ATOM 2482 C CA . LYS A 1 309 ? -6.414 -9.704 12.783 1.00 92.31 309 LYS A CA 1
ATOM 2483 C C . LYS A 1 309 ? -7.354 -9.844 11.589 1.00 92.31 309 LYS A C 1
ATOM 2485 O O . LYS A 1 309 ? -6.908 -10.139 10.480 1.00 92.31 309 LYS A O 1
ATOM 2490 N N . ALA A 1 310 ? -8.649 -9.613 11.799 1.00 93.19 310 ALA A N 1
ATOM 2491 C CA . ALA A 1 310 ? -9.662 -9.668 10.752 1.00 93.19 310 ALA A CA 1
ATOM 2492 C C . ALA A 1 310 ? -9.391 -8.611 9.680 1.00 93.19 310 ALA A C 1
ATOM 2494 O O . ALA A 1 310 ? -9.365 -8.928 8.492 1.00 93.19 310 ALA A O 1
ATOM 2495 N N . PHE A 1 311 ? -9.114 -7.374 10.097 1.00 95.00 311 PHE A N 1
ATOM 2496 C CA . PHE A 1 311 ? -8.724 -6.292 9.203 1.00 95.00 311 PHE A CA 1
ATOM 2497 C C . PHE A 1 311 ? -7.469 -6.646 8.399 1.00 95.00 311 PHE A C 1
ATOM 2499 O O . PHE A 1 311 ? -7.479 -6.514 7.179 1.00 95.00 311 PHE A O 1
ATOM 2506 N N . ALA A 1 312 ? -6.422 -7.157 9.047 1.00 92.19 312 ALA A N 1
ATOM 2507 C CA . ALA A 1 312 ? -5.177 -7.555 8.397 1.00 92.19 312 ALA A CA 1
ATOM 2508 C C . ALA A 1 312 ? -5.384 -8.657 7.347 1.00 92.19 312 ALA A C 1
ATOM 2510 O O . ALA A 1 312 ? -4.865 -8.578 6.231 1.00 92.19 312 ALA A O 1
ATOM 2511 N N . TYR A 1 313 ? -6.192 -9.665 7.676 1.00 89.19 313 TYR A N 1
ATOM 2512 C CA . TYR A 1 313 ? -6.515 -10.756 6.763 1.00 89.19 313 TYR A CA 1
ATOM 2513 C C . TYR A 1 313 ? -7.333 -10.272 5.558 1.00 89.19 313 TYR A C 1
ATOM 2515 O O . TYR A 1 313 ? -7.014 -10.581 4.408 1.00 89.19 313 TYR A O 1
ATOM 2523 N N . VAL A 1 314 ? -8.358 -9.455 5.807 1.00 90.81 314 VAL A N 1
ATOM 2524 C CA . VAL A 1 314 ? -9.180 -8.840 4.759 1.00 90.81 314 VAL A CA 1
ATOM 2525 C C . VAL A 1 314 ? -8.343 -7.921 3.871 1.00 90.81 314 VAL A C 1
ATOM 2527 O O . VAL A 1 314 ? -8.489 -7.950 2.647 1.00 90.81 314 VAL A O 1
ATOM 2530 N N . LEU A 1 315 ? -7.419 -7.164 4.464 1.00 90.81 315 LEU A N 1
ATOM 2531 C CA . LEU A 1 315 ? -6.471 -6.328 3.745 1.00 90.81 315 LEU A CA 1
ATOM 2532 C C . LEU A 1 315 ? -5.579 -7.179 2.832 1.00 90.81 315 LEU A C 1
ATOM 2534 O O . LEU A 1 315 ? -5.501 -6.888 1.645 1.00 90.81 315 LEU A O 1
ATOM 2538 N N . LYS A 1 316 ? -4.988 -8.277 3.315 1.00 88.88 316 LYS A N 1
ATOM 2539 C CA . LYS A 1 316 ? -4.195 -9.203 2.479 1.00 88.88 316 LYS A CA 1
ATOM 2540 C C . LYS A 1 316 ? -4.952 -9.723 1.271 1.00 88.88 316 LYS A C 1
ATOM 2542 O O . LYS A 1 316 ? -4.407 -9.736 0.165 1.00 88.88 316 LYS A O 1
ATOM 2547 N N . ILE A 1 317 ? -6.198 -10.152 1.469 1.00 87.12 317 ILE A N 1
ATOM 2548 C CA . ILE A 1 317 ? -7.036 -10.610 0.360 1.00 87.12 317 ILE A CA 1
ATOM 2549 C C . ILE A 1 317 ? -7.221 -9.458 -0.623 1.00 87.12 317 ILE A C 1
ATOM 2551 O O . ILE A 1 317 ? -6.857 -9.604 -1.786 1.00 87.12 317 ILE A O 1
ATOM 2555 N N . ALA A 1 318 ? -7.686 -8.296 -0.156 1.00 87.06 318 ALA A N 1
ATOM 2556 C CA . ALA A 1 318 ? -7.934 -7.133 -1.005 1.00 87.06 318 ALA A CA 1
ATOM 2557 C C . ALA A 1 318 ? -6.682 -6.676 -1.776 1.00 87.06 318 ALA A C 1
ATOM 2559 O O . ALA A 1 318 ? -6.800 -6.239 -2.922 1.00 87.06 318 ALA A O 1
ATOM 2560 N N . LEU A 1 319 ? -5.497 -6.823 -1.174 1.00 85.50 319 LEU A N 1
ATOM 2561 C CA . LEU A 1 319 ? -4.191 -6.504 -1.752 1.00 85.50 319 LEU A CA 1
ATOM 2562 C C . LEU A 1 319 ? -3.643 -7.557 -2.723 1.00 85.50 319 LEU A C 1
ATOM 2564 O O . LEU A 1 319 ? -2.700 -7.272 -3.465 1.00 85.50 319 LEU A O 1
ATOM 2568 N N . THR A 1 320 ? -4.217 -8.761 -2.746 1.00 82.88 320 THR A N 1
ATOM 2569 C CA . THR A 1 320 ? -3.749 -9.852 -3.604 1.00 82.88 320 THR A CA 1
ATOM 2570 C C . THR A 1 320 ? -3.930 -9.476 -5.068 1.00 82.88 320 THR A C 1
ATOM 2572 O O . THR A 1 320 ? -5.048 -9.223 -5.516 1.00 82.88 320 THR A O 1
ATOM 2575 N N . ARG A 1 321 ? -2.827 -9.472 -5.823 1.00 77.06 321 ARG A N 1
ATOM 2576 C CA . ARG A 1 321 ? -2.823 -9.210 -7.265 1.00 77.06 321 ARG A CA 1
ATOM 2577 C C . ARG A 1 321 ? -2.844 -10.513 -8.056 1.00 77.06 321 ARG A C 1
ATOM 2579 O O . ARG A 1 321 ? -1.994 -11.379 -7.864 1.00 77.06 321 ARG A O 1
ATOM 2586 N N . ASN A 1 322 ? -3.757 -10.621 -9.012 1.00 74.88 322 ASN A N 1
ATOM 2587 C CA . ASN A 1 322 ? -3.717 -11.639 -10.049 1.00 74.88 322 ASN A CA 1
ATOM 2588 C C . ASN A 1 322 ? -2.898 -11.122 -11.239 1.00 74.88 322 ASN A C 1
ATOM 2590 O O . ASN A 1 322 ? -3.370 -10.309 -12.026 1.00 74.88 322 ASN A O 1
ATOM 2594 N N . HIS A 1 323 ? -1.673 -11.624 -11.395 1.00 68.12 323 HIS A N 1
ATOM 2595 C CA . HIS A 1 323 ? -0.759 -11.190 -12.458 1.00 68.12 323 HIS A CA 1
ATOM 2596 C C . HIS A 1 323 ? -1.233 -11.515 -13.885 1.00 68.12 323 HIS A C 1
ATOM 2598 O O . HIS A 1 323 ? -0.700 -10.943 -14.835 1.00 68.12 323 HIS A O 1
ATOM 2604 N N . ASN A 1 324 ? -2.227 -12.397 -14.028 1.00 69.94 324 ASN A N 1
ATOM 2605 C CA . ASN A 1 324 ? -2.829 -12.765 -15.310 1.00 69.94 324 ASN A CA 1
ATOM 2606 C C . ASN A 1 324 ? -4.108 -11.968 -15.614 1.00 69.94 324 ASN A C 1
ATOM 2608 O O . ASN A 1 324 ? -4.707 -12.168 -16.666 1.00 69.94 324 ASN A O 1
ATOM 2612 N N . ASN A 1 325 ? -4.557 -11.106 -14.696 1.00 71.38 325 ASN A N 1
ATOM 2613 C CA . ASN A 1 325 ? -5.750 -10.287 -14.866 1.00 71.38 325 ASN A CA 1
ATOM 2614 C C . ASN A 1 325 ? -5.393 -8.807 -14.703 1.00 71.38 325 ASN A C 1
ATOM 2616 O O . ASN A 1 325 ? -5.127 -8.336 -13.601 1.00 71.38 325 ASN A O 1
ATOM 2620 N N . GLU A 1 326 ? -5.407 -8.075 -15.810 1.00 67.88 326 GLU A N 1
ATOM 2621 C CA . GLU A 1 326 ? -5.082 -6.646 -15.845 1.00 67.88 326 GLU A CA 1
ATOM 2622 C C . GLU A 1 326 ? -6.309 -5.746 -15.710 1.00 67.88 326 GLU A C 1
ATOM 2624 O O . GLU A 1 326 ? -6.189 -4.522 -15.757 1.00 67.88 326 GLU A O 1
ATOM 2629 N N . LEU A 1 327 ? -7.497 -6.325 -15.536 1.00 77.31 327 LEU A N 1
ATOM 2630 C CA . LEU A 1 327 ? -8.707 -5.538 -15.386 1.00 77.31 327 LEU A CA 1
ATOM 2631 C C . LEU A 1 327 ? -8.621 -4.717 -14.099 1.00 77.31 327 LEU A C 1
ATOM 2633 O O . LEU A 1 327 ? -8.333 -5.232 -13.011 1.00 77.31 327 LEU A O 1
ATOM 2637 N N . LEU A 1 328 ? -8.898 -3.420 -14.225 1.00 80.12 328 LEU A N 1
ATOM 2638 C CA . LEU A 1 328 ? -9.212 -2.612 -13.062 1.00 80.12 328 LEU A CA 1
ATOM 2639 C C . LEU A 1 328 ? -10.538 -3.141 -12.504 1.00 80.12 328 LEU A C 1
ATOM 2641 O O . LEU A 1 328 ? -11.504 -3.230 -13.266 1.00 80.12 328 LEU A O 1
ATOM 2645 N N . PRO A 1 329 ? -10.630 -3.492 -11.209 1.00 80.88 329 PRO A N 1
ATOM 2646 C CA . PRO A 1 329 ? -11.856 -4.034 -10.635 1.00 80.88 329 PRO A CA 1
ATOM 2647 C C . PRO A 1 329 ? -12.892 -2.918 -10.408 1.00 80.88 329 PRO A C 1
ATOM 2649 O O . PRO A 1 329 ? -13.330 -2.685 -9.286 1.00 80.88 329 PRO A O 1
ATOM 2652 N N . SER A 1 330 ? -13.268 -2.189 -11.462 1.00 80.81 330 SER A N 1
ATOM 2653 C CA . SER A 1 330 ? -14.209 -1.067 -11.467 1.00 80.81 330 SER A CA 1
ATOM 2654 C C . SER A 1 330 ? -14.866 -0.937 -12.836 1.00 80.81 330 SER A C 1
ATOM 2656 O O . SER A 1 330 ? -14.187 -0.815 -13.850 1.00 80.81 330 SER A O 1
ATOM 2658 N N . THR A 1 331 ? -16.196 -0.875 -12.863 1.00 73.56 331 THR A N 1
ATOM 2659 C CA . THR A 1 331 ? -16.963 -0.642 -14.098 1.00 73.56 331 THR A CA 1
ATOM 2660 C C . THR A 1 331 ? -16.801 0.773 -14.652 1.00 73.56 331 THR A C 1
ATOM 2662 O O . THR A 1 331 ? -17.212 1.034 -15.775 1.00 73.56 331 THR A O 1
ATOM 2665 N N . LYS A 1 332 ? -16.241 1.699 -13.863 1.00 79.62 332 LYS A N 1
ATOM 2666 C CA . LYS A 1 332 ? -15.977 3.084 -14.276 1.00 79.62 332 LYS A CA 1
ATOM 2667 C C . LYS A 1 332 ? -14.574 3.274 -14.854 1.00 79.62 332 LYS A C 1
ATOM 2669 O O . LYS A 1 332 ? -14.225 4.402 -15.175 1.00 79.62 332 LYS A O 1
ATOM 2674 N N . GLU A 1 333 ? -13.762 2.213 -14.881 1.00 76.06 333 GLU A N 1
ATOM 2675 C CA . GLU A 1 333 ? -12.356 2.241 -15.316 1.00 76.06 333 GLU A CA 1
ATOM 2676 C C . GLU A 1 333 ? -11.474 3.253 -14.547 1.00 76.06 333 GLU A C 1
ATOM 2678 O O . GLU A 1 333 ? -10.361 3.568 -14.958 1.00 76.06 333 GLU A O 1
ATOM 2683 N N . ILE A 1 334 ? -11.941 3.708 -13.375 1.00 72.44 334 ILE A N 1
ATOM 2684 C CA . ILE A 1 334 ? -11.237 4.602 -12.446 1.00 72.44 334 ILE A CA 1
ATOM 2685 C C . ILE A 1 334 ? -11.491 4.177 -10.984 1.00 72.44 334 ILE A C 1
ATOM 2687 O O . ILE A 1 334 ? -12.594 3.699 -10.674 1.00 72.44 334 ILE A O 1
ATOM 2691 N N . LEU A 1 335 ? -10.473 4.311 -10.114 1.00 68.75 335 LEU A N 1
ATOM 2692 C CA . LEU A 1 335 ? -10.450 3.977 -8.673 1.00 68.75 335 LEU A CA 1
ATOM 2693 C C . LEU A 1 335 ? -9.461 4.839 -7.881 1.00 68.75 335 LEU A C 1
ATOM 2695 O O . LEU A 1 335 ? -8.557 5.417 -8.515 1.00 68.75 335 LEU A O 1
#

pLDDT: mean 80.36, std 13.12, range [37.28, 97.44]